Protein AF-A0A7S2AVW7-F1 (afdb_monomer_lite)

pLDDT: mean 76.74, std 19.68, range [27.56, 96.56]

Secondary structure (DSSP, 8-state):
-EEEEEES----------------------EEEEGGGSS---TT-TT--S------SHHHHHHHHHHHHHHHHHTTPPEEEE--SSSHHHHHHHHHHHHHHHHS-SSGGGS-EEEE-SSSSPHHHHHHHHHH-GGGS-HHHHHHHHHH---TT--TTEEEESSHHHHHHHH-SSS-EEEES-TT-SSHHHHHHHHHHHTSTT-EEEESSPPPTT-B-TTSSB-HHHHHHHHHHHHHHHHHHHHS--S---------EEEEEE--THHHHHHHHHHHHHHHHHHHHHHHHHHHHHHHHHHHH--

Sequence (303 aa):
YQKKDRHVDGCRLDDADAQRGSNIFGTAPAALLVTDALIPGPKDSPQDPLPRPQFSSRGERDNALHEQVLGCLRRDGTVLIPVDGGGGRILEVLLMLEELYVRMQGGLDRYPIALLSTVEPHPSTLLEVARSHLEYMAASLAQGFEASRDNPYTLRRLKCCTSKEELLRKCGPGPKIVLCSPKSCEAGIAKELLVEYASVPRNLILFMEKPEPSERGENGGPTVAARLFDAVERAKDEAFQQTRRRDFYGCTIKIGVTKRVPLLGSELRTHQINEQQKKRKRAAEEAEKEEAEKEAVTKKKHS

InterPro domains:
  IPR022712 Beta-Casp domain [PF10996] (91-218)
  IPR022712 Beta-Casp domain [SM01027] (90-228)
  IPR027075 Cleavage and polyadenylation specificity factor subunit 2 [PTHR45922] (54-298)
  IPR036866 Ribonuclease Z/Hydroxyacylglutathione hydrolase-like [SSF56281] (4-256)

Organism: NCBI:txid41880

Radius of gyration: 25.98 Å; chains: 1; bounding box: 54×68×86 Å

Foldseek 3Di:
DEDADEDADPPDDDPDDPDDPDPDPDDAWAFEDALPLADDDDPDDPPDPDDRPPPVDPVSSLVVVLCVLVQLQVLQAAEEEAAAAADCVVVVVLLSVLCSCVVVVDPCVVAAEEEEELDPPFPVVSLVCCQVPVVVPDPVQVVVCVVPVDHSSPSVRYHGDNDPVSVCVVGNPTYHYYYYDDLLLQDDDSVVCCVVRRVDRSYYYYYPDADDCPDAHPVRHGGPSNVVVVQVVVQQVVCCVPPVDRDGGDGDDDDHHYDYDYDDDPRVVVVVVVVVVVVVVVVVVVVVVVVVVVVVVVVVVVD

Structure (mmCIF, N/CA/C/O backbone):
data_AF-A0A7S2AVW7-F1
#
_entry.id   AF-A0A7S2AVW7-F1
#
loop_
_atom_site.group_PDB
_atom_site.id
_atom_site.type_symbol
_atom_site.label_atom_id
_atom_site.label_alt_id
_atom_site.label_comp_id
_atom_site.label_asym_id
_atom_site.label_entity_id
_atom_site.label_seq_id
_atom_site.pdbx_PDB_ins_code
_atom_site.Cartn_x
_atom_site.Cartn_y
_atom_site.Cartn_z
_atom_site.occupancy
_atom_site.B_iso_or_equiv
_atom_site.auth_seq_id
_atom_site.auth_comp_id
_atom_site.auth_asym_id
_atom_site.auth_atom_id
_atom_site.pdbx_PDB_model_num
ATOM 1 N N . TYR A 1 1 ? -14.416 -12.277 12.735 1.00 33.44 1 TYR A N 1
ATOM 2 C CA . TYR A 1 1 ? -15.140 -11.703 13.889 1.00 33.44 1 TYR A CA 1
ATOM 3 C C . TYR A 1 1 ? -15.031 -10.192 13.806 1.00 33.44 1 TYR A C 1
ATOM 5 O O . TYR A 1 1 ? -13.915 -9.695 13.720 1.00 33.44 1 TYR A O 1
ATOM 13 N N . GLN A 1 2 ? -16.159 -9.479 13.765 1.00 38.94 2 GLN A N 1
ATOM 14 C CA . GLN A 1 2 ? -16.171 -8.015 13.831 1.00 38.94 2 GLN A CA 1
ATOM 15 C C . GLN A 1 2 ? -16.316 -7.600 15.295 1.00 38.94 2 GLN A C 1
ATOM 17 O O . GLN A 1 2 ? -17.334 -7.903 15.918 1.00 38.94 2 GLN A O 1
ATOM 22 N N . LYS A 1 3 ? -15.299 -6.948 15.860 1.00 36.38 3 LYS A N 1
ATOM 23 C CA . LYS A 1 3 ? -15.350 -6.413 17.227 1.00 36.38 3 LYS A CA 1
ATOM 24 C C . LYS A 1 3 ? -15.643 -4.918 17.113 1.00 36.38 3 LYS A C 1
ATOM 26 O O . LYS A 1 3 ? -14.847 -4.179 16.553 1.00 36.38 3 LYS A O 1
ATOM 31 N N . LYS A 1 4 ? -16.823 -4.471 17.540 1.00 45.31 4 LYS A N 1
ATOM 32 C CA . LYS A 1 4 ? -17.194 -3.048 17.459 1.00 45.31 4 LYS A CA 1
ATOM 33 C C . LYS A 1 4 ? -16.486 -2.293 18.578 1.00 45.31 4 LYS A C 1
ATOM 35 O O . LYS A 1 4 ? -16.662 -2.659 19.736 1.00 45.31 4 LYS A O 1
ATOM 40 N N . ASP A 1 5 ? -15.726 -1.262 18.227 1.00 45.28 5 ASP A N 1
ATOM 41 C CA . ASP A 1 5 ? -15.028 -0.419 19.199 1.00 45.28 5 ASP A CA 1
ATOM 42 C C . ASP A 1 5 ? -15.783 0.902 19.334 1.00 45.28 5 ASP A C 1
ATOM 44 O O . ASP A 1 5 ? -15.844 1.706 18.403 1.00 45.28 5 ASP A O 1
ATOM 48 N N . ARG A 1 6 ? -16.475 1.101 20.453 1.00 54.03 6 ARG A N 1
ATOM 49 C CA . ARG A 1 6 ? -17.529 2.118 20.556 1.00 54.03 6 ARG A CA 1
ATOM 50 C C . ARG A 1 6 ? -16.978 3.415 21.130 1.00 54.03 6 ARG A C 1
ATOM 52 O O . ARG A 1 6 ? -16.374 3.404 22.195 1.00 54.03 6 ARG A O 1
ATOM 59 N N . HIS A 1 7 ? -17.194 4.515 20.417 1.00 49.75 7 HIS A N 1
ATOM 60 C CA . HIS A 1 7 ? -16.591 5.814 20.715 1.00 49.75 7 HIS A CA 1
ATOM 61 C C . HIS A 1 7 ? -17.645 6.930 20.680 1.00 49.75 7 HIS A C 1
ATOM 63 O O . HIS A 1 7 ? -18.731 6.765 20.122 1.00 49.75 7 HIS A O 1
ATOM 69 N N . VAL A 1 8 ? -17.319 8.054 21.321 1.00 45.53 8 VAL A N 1
ATOM 70 C CA . VAL A 1 8 ? -18.199 9.224 21.504 1.00 45.53 8 VAL A CA 1
ATOM 71 C C . VAL A 1 8 ? -18.141 10.166 20.302 1.00 45.53 8 VAL A C 1
ATOM 73 O O . VAL A 1 8 ? -19.087 10.913 20.061 1.00 45.53 8 VAL A O 1
ATOM 76 N N . ASP A 1 9 ? -17.044 10.113 19.544 1.00 41.00 9 ASP A N 1
ATOM 77 C CA . ASP A 1 9 ? -16.795 11.017 18.429 1.00 41.00 9 ASP A CA 1
ATOM 78 C C . ASP A 1 9 ? -17.798 10.743 17.308 1.00 41.00 9 ASP A C 1
ATOM 80 O O . ASP A 1 9 ? -17.775 9.702 16.644 1.00 41.00 9 ASP A O 1
ATOM 84 N N . GLY A 1 10 ? -18.716 11.692 17.133 1.00 43.34 10 GLY A N 1
ATOM 85 C CA . GLY A 1 10 ? -19.727 11.697 16.089 1.00 43.34 10 GLY A CA 1
ATOM 86 C C . GLY A 1 10 ? -19.115 11.922 14.711 1.00 43.34 10 GLY A C 1
ATOM 87 O O . GLY A 1 10 ? -19.338 12.963 14.103 1.00 43.34 10 GLY A O 1
ATOM 88 N N . CYS A 1 11 ? -18.380 10.944 14.186 1.00 33.66 11 CYS A N 1
ATOM 89 C CA . CYS A 1 11 ? -18.143 10.858 12.751 1.00 33.66 11 CYS A CA 1
ATOM 90 C C . CYS A 1 11 ? -19.402 10.284 12.101 1.00 33.66 11 CYS A C 1
ATOM 92 O O . CYS A 1 11 ? -19.640 9.077 12.087 1.00 33.66 11 CYS A O 1
ATOM 94 N N . ARG A 1 12 ? -20.236 11.196 11.604 1.00 36.69 12 ARG A N 1
ATOM 95 C CA . ARG A 1 12 ? -21.368 10.915 10.729 1.00 36.69 12 ARG A CA 1
ATOM 96 C C . ARG A 1 12 ? -20.813 10.371 9.405 1.00 36.69 12 ARG A C 1
ATOM 98 O O . ARG A 1 12 ? -20.131 11.097 8.692 1.00 36.69 12 ARG A O 1
ATOM 105 N N . LEU A 1 13 ? -21.074 9.099 9.119 1.00 33.16 13 LEU A N 1
ATOM 106 C CA . LEU A 1 13 ? -20.869 8.472 7.813 1.00 33.16 13 LEU A CA 1
ATOM 107 C C . LEU A 1 13 ? -22.138 7.696 7.473 1.00 33.16 13 LEU A C 1
ATOM 109 O O . LEU A 1 13 ? -22.743 7.081 8.349 1.00 33.16 13 LEU A O 1
ATOM 113 N N . ASP A 1 14 ? -22.532 7.826 6.215 1.00 30.42 14 ASP A N 1
ATOM 114 C CA . ASP A 1 14 ? -23.877 7.640 5.693 1.00 30.42 14 ASP A CA 1
ATOM 115 C C . ASP A 1 14 ? -24.535 6.294 6.020 1.00 30.42 14 ASP A C 1
ATOM 117 O O . ASP A 1 14 ? -23.923 5.223 5.965 1.00 30.42 14 ASP A O 1
ATOM 121 N N . ASP A 1 15 ? -25.832 6.376 6.317 1.00 28.64 15 ASP A N 1
ATOM 122 C CA . ASP A 1 15 ? -26.751 5.248 6.353 1.00 28.64 15 ASP A CA 1
ATOM 123 C C . ASP A 1 15 ? -26.939 4.703 4.929 1.00 28.64 15 ASP A C 1
ATOM 125 O O . ASP A 1 15 ? -27.806 5.148 4.181 1.00 28.64 15 ASP A O 1
ATOM 129 N N . ALA A 1 16 ? -26.129 3.716 4.552 1.00 32.81 16 ALA A N 1
ATOM 130 C CA . ALA A 1 16 ? -26.468 2.766 3.500 1.00 32.81 16 ALA A CA 1
ATOM 131 C C . ALA A 1 16 ? -25.800 1.409 3.775 1.00 32.81 16 ALA A C 1
ATOM 133 O O . ALA A 1 16 ? -24.598 1.315 4.019 1.00 32.81 16 ALA A O 1
ATOM 134 N N . ASP A 1 17 ? -26.616 0.357 3.727 1.00 28.84 17 ASP A N 1
ATOM 135 C CA . ASP A 1 17 ? -26.245 -1.063 3.707 1.00 28.84 17 ASP A CA 1
ATOM 136 C C . ASP A 1 17 ? -25.751 -1.709 5.010 1.00 28.84 17 ASP A C 1
ATOM 138 O O . ASP A 1 17 ? -24.692 -2.332 5.108 1.00 28.84 17 ASP A O 1
ATOM 142 N N . ALA A 1 18 ? -26.642 -1.716 6.001 1.00 28.72 18 ALA A N 1
ATOM 143 C CA . ALA A 1 18 ? -26.644 -2.700 7.078 1.00 28.72 18 ALA A CA 1
ATOM 144 C C . ALA A 1 18 ? -27.510 -3.923 6.719 1.00 28.72 18 ALA A C 1
ATOM 146 O O . ALA A 1 18 ? -28.494 -4.187 7.395 1.00 28.72 18 ALA A O 1
ATOM 147 N N . GLN A 1 19 ? -27.163 -4.679 5.672 1.00 31.25 19 GLN A N 1
ATOM 148 C CA . GLN A 1 19 ? -27.688 -6.037 5.451 1.00 31.25 19 GLN A CA 1
ATOM 149 C C . GLN A 1 19 ? -26.892 -6.763 4.356 1.00 31.25 19 GLN A C 1
ATOM 151 O O . GLN A 1 19 ? -27.253 -6.752 3.186 1.00 31.25 19 GLN A O 1
ATOM 156 N N . ARG A 1 20 ? -25.795 -7.426 4.738 1.00 28.89 20 ARG A N 1
ATOM 157 C CA . ARG A 1 20 ? -25.277 -8.618 4.040 1.00 28.89 20 ARG A CA 1
ATOM 158 C C . ARG A 1 20 ? -24.246 -9.317 4.919 1.00 28.89 20 ARG A C 1
ATOM 160 O O . ARG A 1 20 ? -23.039 -9.141 4.790 1.00 28.89 20 ARG A O 1
ATOM 167 N N . GLY A 1 21 ? -24.748 -10.142 5.836 1.00 30.38 21 GLY A N 1
ATOM 168 C CA . GLY A 1 21 ? -23.978 -11.298 6.272 1.00 30.38 21 GLY A CA 1
ATOM 169 C C . GLY A 1 21 ? -23.791 -12.180 5.045 1.00 30.38 21 GLY A C 1
ATOM 170 O O . GLY A 1 21 ? -24.770 -12.672 4.494 1.00 30.38 21 GLY A O 1
ATOM 171 N N . SER A 1 22 ? -22.561 -12.309 4.567 1.00 30.58 22 SER A N 1
ATOM 172 C CA . SER A 1 22 ? -22.264 -13.170 3.433 1.00 30.58 22 SER A CA 1
ATOM 173 C C . SER A 1 22 ? -21.288 -14.255 3.877 1.00 30.58 22 SER A C 1
ATOM 175 O O . SER A 1 22 ? -20.071 -14.115 3.855 1.00 30.58 22 SER A O 1
ATOM 177 N N . ASN A 1 23 ? -21.874 -15.361 4.337 1.00 32.84 23 ASN A N 1
ATOM 178 C CA . ASN A 1 23 ? -21.271 -16.668 4.136 1.00 32.84 23 ASN A CA 1
ATOM 179 C C . ASN A 1 23 ? -21.334 -16.922 2.628 1.00 32.84 23 ASN A C 1
ATOM 181 O O . ASN A 1 23 ? -22.424 -17.138 2.102 1.00 32.84 23 ASN A O 1
ATOM 185 N N . ILE A 1 24 ? -20.200 -16.864 1.932 1.00 28.72 24 ILE A N 1
ATOM 186 C CA . ILE A 1 24 ? -20.124 -17.294 0.533 1.00 28.72 24 ILE A CA 1
ATOM 187 C C . ILE A 1 24 ? -19.053 -18.374 0.446 1.00 28.72 24 ILE A C 1
ATOM 189 O O . ILE A 1 24 ? -17.856 -18.107 0.405 1.00 28.72 24 ILE A O 1
ATOM 193 N N . PHE A 1 25 ? -19.520 -19.619 0.480 1.00 27.56 25 PHE A N 1
ATOM 194 C CA . PHE A 1 25 ? -18.785 -20.760 -0.038 1.00 27.56 25 PHE A CA 1
ATOM 195 C C . PHE A 1 25 ? -18.611 -20.579 -1.556 1.00 27.56 25 PHE A C 1
ATOM 197 O O . PHE A 1 25 ? -19.588 -20.302 -2.249 1.00 27.56 25 PHE A O 1
ATOM 204 N N . GLY A 1 26 ? -17.398 -20.801 -2.072 1.00 29.36 26 GLY A N 1
ATOM 205 C CA . GLY A 1 26 ? -17.222 -21.259 -3.456 1.00 29.36 26 GLY A CA 1
ATOM 206 C C . GLY A 1 26 ? -16.645 -20.297 -4.497 1.00 29.36 26 GLY A C 1
ATOM 207 O O . GLY A 1 26 ? -16.888 -20.516 -5.679 1.00 29.36 26 GLY A O 1
ATOM 208 N N . THR A 1 27 ? -15.854 -19.285 -4.137 1.00 28.33 27 THR A N 1
ATOM 209 C CA . THR A 1 27 ? -15.066 -18.535 -5.136 1.00 28.33 27 THR A CA 1
ATOM 210 C C . THR A 1 27 ? -13.580 -18.691 -4.861 1.00 28.33 27 THR A C 1
ATOM 212 O O . THR A 1 27 ? -13.155 -18.534 -3.717 1.00 28.33 27 THR A O 1
ATOM 215 N N . ALA A 1 28 ? -12.808 -19.025 -5.902 1.00 34.53 28 ALA A N 1
ATOM 216 C CA . ALA A 1 28 ? -11.356 -19.159 -5.834 1.00 34.53 28 ALA A CA 1
ATOM 217 C C . ALA A 1 28 ? -10.748 -17.973 -5.058 1.00 34.53 28 ALA A C 1
ATOM 219 O O . ALA A 1 28 ? -11.165 -16.837 -5.283 1.00 34.53 28 ALA A O 1
ATOM 220 N N . PRO A 1 29 ? -9.826 -18.210 -4.117 1.00 38.88 29 PRO A N 1
ATOM 221 C CA . PRO A 1 29 ? -9.251 -17.132 -3.327 1.00 38.88 29 PRO A CA 1
ATOM 222 C C . PRO A 1 29 ? -8.505 -16.156 -4.236 1.00 38.88 29 PRO A C 1
ATOM 224 O O . PRO A 1 29 ? -7.923 -16.565 -5.244 1.00 38.88 29 PRO A O 1
ATOM 227 N N . ALA A 1 30 ? -8.541 -14.866 -3.881 1.00 40.56 30 ALA A N 1
ATOM 228 C CA . ALA A 1 30 ? -7.729 -13.848 -4.536 1.00 40.56 30 ALA A CA 1
ATOM 229 C C . ALA A 1 30 ? -6.290 -14.358 -4.650 1.00 40.56 30 ALA A C 1
ATOM 231 O O . ALA A 1 30 ? -5.730 -14.864 -3.674 1.00 40.56 30 ALA A O 1
ATOM 232 N N . ALA A 1 31 ? -5.733 -14.284 -5.860 1.00 38.66 31 ALA A N 1
ATOM 233 C CA . ALA A 1 31 ? -4.392 -14.764 -6.144 1.00 38.66 31 ALA A CA 1
ATOM 234 C C . ALA A 1 31 ? -3.405 -13.933 -5.323 1.00 38.66 31 ALA A C 1
ATOM 236 O O . ALA A 1 31 ? -3.049 -12.812 -5.677 1.00 38.66 31 ALA A O 1
ATOM 237 N N . LEU A 1 32 ? -3.018 -14.473 -4.176 1.00 44.22 32 LEU A N 1
ATOM 238 C CA . LEU A 1 32 ? -2.042 -13.866 -3.305 1.00 44.22 32 LEU A CA 1
ATOM 239 C C . LEU A 1 32 ? -0.669 -14.284 -3.802 1.00 44.22 32 LEU A C 1
ATOM 241 O O . LEU A 1 32 ? -0.215 -15.407 -3.574 1.00 44.22 32 LEU A O 1
ATOM 245 N N . LEU A 1 33 ? -0.022 -13.373 -4.515 1.00 42.25 33 LEU A N 1
ATOM 246 C CA . LEU A 1 33 ? 1.333 -13.589 -4.966 1.00 42.25 33 LEU A CA 1
ATOM 247 C C . LEU A 1 33 ? 2.282 -12.883 -4.002 1.00 42.25 33 LEU A C 1
ATOM 249 O O . LEU A 1 33 ? 2.512 -11.679 -4.058 1.00 42.25 33 LEU A O 1
ATOM 253 N N . VAL A 1 34 ? 2.820 -13.674 -3.082 1.00 46.84 34 VAL A N 1
ATOM 254 C CA . VAL A 1 34 ? 3.950 -13.283 -2.246 1.00 46.84 34 VAL A CA 1
ATOM 255 C C . VAL A 1 34 ? 5.177 -13.174 -3.154 1.00 46.84 34 VAL A C 1
ATOM 257 O O . VAL A 1 34 ? 5.717 -14.186 -3.603 1.00 46.84 34 VAL A O 1
ATOM 260 N N . THR A 1 35 ? 5.595 -11.944 -3.448 1.00 45.84 35 THR A N 1
ATOM 261 C CA . THR A 1 35 ? 6.689 -11.586 -4.372 1.00 45.84 35 THR A CA 1
ATOM 262 C C . THR A 1 35 ? 8.093 -11.945 -3.881 1.00 45.84 35 THR A C 1
ATOM 264 O O . THR A 1 35 ? 9.074 -11.636 -4.549 1.00 45.84 35 THR A O 1
ATOM 267 N N . ASP A 1 36 ? 8.221 -12.676 -2.772 1.00 41.00 36 ASP A N 1
ATOM 268 C CA . ASP A 1 36 ? 9.511 -13.145 -2.238 1.00 41.00 36 ASP A CA 1
ATOM 269 C C . ASP A 1 36 ? 10.164 -14.257 -3.093 1.00 41.00 36 ASP A C 1
ATOM 271 O O . ASP A 1 36 ? 11.225 -14.793 -2.785 1.00 41.00 36 ASP A O 1
ATOM 275 N N . ALA A 1 37 ? 9.559 -14.576 -4.241 1.00 39.78 37 ALA A N 1
ATOM 276 C CA . ALA A 1 37 ? 10.204 -15.310 -5.324 1.00 39.78 37 ALA A CA 1
ATOM 277 C C . ALA A 1 37 ? 11.274 -14.478 -6.075 1.00 39.78 37 ALA A C 1
ATOM 279 O O . ALA A 1 37 ? 11.914 -15.004 -6.981 1.00 39.78 37 ALA A O 1
ATOM 280 N N . LEU A 1 38 ? 11.453 -13.191 -5.739 1.00 40.00 38 LEU A N 1
ATOM 281 C CA . LEU A 1 38 ? 12.270 -12.235 -6.500 1.00 40.00 38 LEU A CA 1
ATOM 282 C C . LEU A 1 38 ? 13.589 -11.812 -5.831 1.00 40.00 38 LEU A C 1
ATOM 284 O O . LEU A 1 38 ? 14.403 -11.163 -6.492 1.00 40.00 38 LEU A O 1
ATOM 288 N N . ILE A 1 39 ? 13.841 -12.173 -4.570 1.00 37.25 39 ILE A N 1
ATOM 289 C CA . ILE A 1 39 ? 15.124 -11.894 -3.908 1.00 37.25 39 ILE A CA 1
ATOM 290 C C . ILE A 1 39 ? 16.002 -13.149 -4.024 1.00 37.25 39 ILE A C 1
ATOM 292 O O . ILE A 1 39 ? 15.640 -14.186 -3.463 1.00 37.25 39 ILE A O 1
ATOM 296 N N . PRO A 1 40 ? 17.141 -13.117 -4.746 1.00 37.16 40 PRO A N 1
ATOM 297 C CA . PRO A 1 40 ? 18.091 -14.218 -4.686 1.00 37.16 40 PRO A CA 1
ATOM 298 C C . PRO A 1 40 ? 18.608 -14.322 -3.248 1.00 37.16 40 PRO A C 1
ATOM 300 O O . PRO A 1 40 ? 19.292 -13.424 -2.757 1.00 37.16 40 PRO A O 1
ATOM 303 N N . GLY A 1 41 ? 18.242 -15.404 -2.560 1.00 40.19 41 GLY A N 1
ATOM 304 C CA . GLY A 1 41 ? 18.840 -15.755 -1.277 1.00 40.19 41 GLY A CA 1
ATOM 305 C C . GLY A 1 41 ? 20.349 -16.014 -1.420 1.00 40.19 41 GLY A C 1
ATOM 306 O O . GLY A 1 41 ? 20.849 -16.161 -2.542 1.00 40.19 41 GLY A O 1
ATOM 307 N N . PRO A 1 42 ? 21.092 -16.077 -0.300 1.00 39.09 42 PRO A N 1
ATOM 308 C CA . PRO A 1 42 ? 22.490 -16.500 -0.301 1.00 39.09 42 PRO A CA 1
ATOM 309 C C . PRO A 1 42 ? 22.627 -17.818 -1.067 1.00 39.09 42 PRO A C 1
ATOM 311 O O . PRO A 1 42 ? 21.817 -18.722 -0.871 1.00 39.09 42 PRO A O 1
ATOM 314 N N . LYS A 1 43 ? 23.623 -17.920 -1.954 1.00 43.69 43 LYS A N 1
ATOM 315 C CA . LYS A 1 43 ? 23.719 -19.009 -2.939 1.00 43.69 43 LYS A CA 1
ATOM 316 C C . LYS A 1 43 ? 23.797 -20.423 -2.343 1.00 43.69 43 LYS A C 1
ATOM 318 O O . LYS A 1 43 ? 23.536 -21.360 -3.081 1.00 43.69 43 LYS A O 1
ATOM 323 N N . ASP A 1 44 ? 24.060 -20.588 -1.046 1.00 43.38 44 ASP A N 1
ATOM 324 C CA . ASP A 1 44 ? 24.367 -21.894 -0.455 1.00 43.38 44 ASP A CA 1
ATOM 325 C C . ASP A 1 44 ? 23.895 -22.018 1.012 1.00 43.38 44 ASP A C 1
ATOM 327 O O . ASP A 1 44 ? 24.707 -22.088 1.934 1.00 43.38 44 ASP A O 1
ATOM 331 N N . SER A 1 45 ? 22.581 -22.053 1.275 1.00 40.81 45 SER A N 1
ATOM 332 C CA . SER A 1 45 ? 22.068 -22.575 2.557 1.00 40.81 45 SER A CA 1
ATOM 333 C C . SER A 1 45 ? 21.774 -24.082 2.432 1.00 40.81 45 SER A C 1
ATOM 335 O O . SER A 1 45 ? 20.876 -24.441 1.669 1.00 40.81 45 SER A O 1
ATOM 337 N N . PRO A 1 46 ? 22.448 -24.976 3.190 1.00 48.91 46 PRO A N 1
ATOM 338 C CA . PRO A 1 46 ? 22.342 -26.440 3.047 1.00 48.91 46 PRO A CA 1
ATOM 339 C C . PRO A 1 46 ? 20.978 -27.077 3.387 1.00 48.91 46 PRO A C 1
ATOM 341 O O . PRO A 1 46 ? 20.896 -28.296 3.511 1.00 48.91 46 PRO A O 1
ATOM 344 N N . GLN A 1 47 ? 19.919 -26.288 3.592 1.00 45.25 47 GLN A N 1
ATOM 345 C CA . GLN A 1 47 ? 18.604 -26.755 4.054 1.00 45.25 47 GLN A CA 1
ATOM 346 C C . GLN A 1 47 ? 17.420 -26.347 3.160 1.00 45.25 47 GLN A C 1
ATOM 348 O O . GLN A 1 47 ? 16.289 -26.643 3.526 1.00 45.25 47 GLN A O 1
ATOM 353 N N . ASP A 1 48 ? 17.640 -25.742 1.986 1.00 44.88 48 ASP A N 1
ATOM 354 C CA . ASP A 1 48 ? 16.555 -25.493 1.020 1.00 44.88 48 ASP A CA 1
ATOM 355 C C . ASP A 1 48 ? 16.507 -26.628 -0.028 1.00 44.88 48 ASP A C 1
ATOM 357 O O . ASP A 1 48 ? 17.374 -26.690 -0.902 1.00 44.88 48 ASP A O 1
ATOM 361 N N . PRO A 1 49 ? 15.516 -27.543 0.004 1.00 44.62 49 PRO A N 1
ATOM 362 C CA . PRO A 1 49 ? 15.468 -28.687 -0.908 1.00 44.62 49 PRO A CA 1
ATOM 363 C C . PRO A 1 49 ? 14.986 -28.357 -2.335 1.00 44.62 49 PRO A C 1
ATOM 365 O O . PRO A 1 49 ? 14.848 -29.282 -3.136 1.00 44.62 49 PRO A O 1
ATOM 368 N N . LEU A 1 50 ? 14.691 -27.094 -2.692 1.00 46.75 50 LEU A N 1
ATOM 369 C CA . LEU A 1 50 ? 14.097 -26.756 -3.998 1.00 46.75 50 LEU A CA 1
ATOM 370 C C . LEU A 1 50 ? 14.615 -25.439 -4.612 1.00 46.75 50 LEU A C 1
ATOM 372 O O . LEU A 1 50 ? 14.693 -24.423 -3.921 1.00 46.75 50 LEU A O 1
ATOM 376 N N . PRO A 1 51 ? 14.859 -25.393 -5.940 1.00 41.72 51 PRO A N 1
ATOM 377 C CA . PRO A 1 51 ? 15.195 -24.155 -6.633 1.00 41.72 51 PRO A CA 1
ATOM 378 C C . PRO A 1 51 ? 13.965 -23.230 -6.718 1.00 41.72 51 PRO A C 1
ATOM 380 O O . PRO A 1 51 ? 12.931 -23.555 -7.324 1.00 41.72 51 PRO A O 1
ATOM 383 N N . ARG A 1 52 ? 14.083 -22.052 -6.093 1.00 49.59 52 ARG A N 1
ATOM 384 C CA . ARG A 1 52 ? 13.212 -20.880 -6.313 1.00 49.59 52 ARG A CA 1
ATOM 385 C C . ARG A 1 52 ? 13.334 -20.452 -7.790 1.00 49.59 52 ARG A C 1
ATOM 387 O O . ARG A 1 52 ? 14.379 -20.727 -8.377 1.00 49.59 52 ARG A O 1
ATOM 394 N N . PRO A 1 53 ? 12.330 -19.819 -8.430 1.00 45.84 53 PRO A N 1
ATOM 395 C CA . PRO A 1 53 ? 12.543 -19.203 -9.741 1.00 45.84 53 PRO A CA 1
ATOM 396 C C . PRO A 1 53 ? 13.672 -18.171 -9.615 1.00 45.84 53 PRO A C 1
ATOM 398 O O . PRO A 1 53 ? 13.501 -17.096 -9.049 1.00 45.84 53 PRO A O 1
ATOM 401 N N . GLN A 1 54 ? 14.867 -18.547 -10.066 1.00 46.97 54 GLN A N 1
ATOM 402 C CA . GLN A 1 54 ? 16.040 -17.691 -10.031 1.00 46.97 54 GLN A CA 1
ATOM 403 C C . GLN A 1 54 ? 15.932 -16.753 -11.224 1.00 46.97 54 GLN A C 1
ATOM 405 O O . GLN A 1 54 ? 16.341 -17.095 -12.330 1.00 46.97 54 GLN A O 1
ATOM 410 N N . PHE A 1 55 ? 15.334 -15.583 -11.021 1.00 52.25 55 PHE A N 1
ATOM 411 C CA . PHE A 1 55 ? 15.411 -14.536 -12.029 1.00 52.25 55 PHE A CA 1
ATOM 412 C C . PHE A 1 55 ? 16.870 -14.121 -12.163 1.00 52.25 55 PHE A C 1
ATOM 414 O O . PHE A 1 55 ? 17.481 -13.641 -11.202 1.00 52.25 55 PHE A O 1
ATOM 421 N N . SER A 1 56 ? 17.429 -14.339 -13.347 1.00 55.38 56 SER A N 1
ATOM 422 C CA . SER A 1 56 ? 18.852 -14.160 -13.609 1.00 55.38 56 SER A CA 1
ATOM 423 C C . SER A 1 56 ? 19.233 -12.677 -13.642 1.00 55.38 56 SER A C 1
ATOM 425 O O . SER A 1 56 ? 20.362 -12.317 -13.310 1.00 55.38 56 SER A O 1
ATOM 427 N N . SER A 1 57 ? 18.270 -11.797 -13.959 1.00 74.25 57 SER A N 1
ATOM 428 C CA . SER A 1 57 ? 18.473 -10.349 -14.053 1.00 74.25 57 SER A CA 1
ATOM 429 C C . SER A 1 57 ? 17.349 -9.522 -13.413 1.00 74.25 57 SER A C 1
ATOM 431 O O . SER A 1 57 ? 16.218 -9.980 -13.243 1.00 74.25 57 SER A O 1
ATOM 433 N N . ARG A 1 58 ? 17.652 -8.257 -13.074 1.00 72.56 58 ARG A N 1
ATOM 434 C CA . ARG A 1 58 ? 16.648 -7.268 -12.625 1.00 72.56 58 ARG A CA 1
ATOM 435 C C . ARG A 1 58 ? 15.551 -7.066 -13.674 1.00 72.56 58 ARG A C 1
ATOM 437 O O . ARG A 1 58 ? 14.385 -7.008 -13.313 1.00 72.56 58 ARG A O 1
ATOM 444 N N . GLY A 1 59 ? 15.917 -7.033 -14.956 1.00 77.00 59 GLY A N 1
ATOM 445 C CA . GLY A 1 59 ? 14.962 -6.849 -16.049 1.00 77.00 59 GLY A CA 1
ATOM 446 C C . GLY A 1 59 ? 13.919 -7.965 -16.128 1.00 77.00 59 GLY A C 1
ATOM 447 O O . GLY A 1 59 ? 12.739 -7.683 -16.298 1.00 77.00 59 GLY A O 1
ATOM 448 N N . GLU A 1 60 ? 14.317 -9.223 -15.928 1.00 78.31 60 GLU A N 1
ATOM 449 C CA . GLU A 1 60 ? 13.372 -10.350 -15.912 1.00 78.31 60 GLU A CA 1
ATOM 450 C C . GLU A 1 60 ? 12.376 -10.261 -14.749 1.00 78.31 60 GLU A C 1
ATOM 452 O O . GLU A 1 60 ? 11.194 -10.555 -14.929 1.00 78.31 60 GLU A O 1
ATOM 457 N N . ARG A 1 61 ? 12.832 -9.811 -13.571 1.00 77.88 61 ARG A N 1
ATOM 458 C CA . ARG A 1 61 ? 11.961 -9.596 -12.402 1.00 77.88 61 ARG A CA 1
ATOM 459 C C . ARG A 1 61 ? 10.937 -8.504 -12.661 1.00 77.88 61 ARG A C 1
ATOM 461 O O . ARG A 1 61 ? 9.750 -8.704 -12.416 1.00 77.88 61 ARG A O 1
ATOM 468 N N . ASP A 1 62 ? 11.402 -7.375 -13.183 1.00 81.50 62 ASP A N 1
ATOM 469 C CA . ASP A 1 62 ? 10.558 -6.234 -13.518 1.00 81.50 62 ASP A CA 1
ATOM 470 C C . ASP A 1 62 ? 9.512 -6.612 -14.583 1.00 81.50 62 ASP A C 1
ATOM 472 O O . ASP A 1 62 ? 8.350 -6.220 -14.481 1.00 81.50 62 ASP A O 1
ATOM 476 N N . ASN A 1 63 ? 9.899 -7.418 -15.578 1.00 83.44 63 ASN A N 1
ATOM 477 C CA . ASN A 1 63 ? 8.994 -7.903 -16.620 1.00 83.44 63 ASN A CA 1
ATOM 478 C C . ASN A 1 63 ? 7.923 -8.842 -16.054 1.00 83.44 63 ASN A C 1
ATOM 480 O O . ASN A 1 63 ? 6.743 -8.666 -16.353 1.00 83.44 63 ASN A O 1
ATOM 484 N N . ALA A 1 64 ? 8.308 -9.793 -15.199 1.00 83.44 64 ALA A N 1
ATOM 485 C CA . ALA A 1 64 ? 7.360 -10.693 -14.545 1.00 83.44 64 ALA A CA 1
ATOM 486 C C . ALA A 1 64 ? 6.370 -9.926 -13.652 1.00 83.44 64 ALA A C 1
ATOM 488 O O . ALA A 1 64 ? 5.166 -10.186 -13.685 1.00 83.44 64 ALA A O 1
ATOM 489 N N . LEU A 1 65 ? 6.862 -8.935 -12.901 1.00 85.25 65 LEU A N 1
ATOM 490 C CA . LEU A 1 65 ? 6.026 -8.042 -12.101 1.00 85.25 65 LEU A CA 1
ATOM 491 C C . LEU A 1 65 ? 5.039 -7.263 -12.984 1.00 85.25 65 LEU A C 1
ATOM 493 O O . LEU A 1 65 ? 3.839 -7.232 -12.702 1.00 85.25 65 LEU A O 1
ATOM 497 N N . HIS A 1 66 ? 5.526 -6.671 -14.076 1.00 87.31 66 HIS A N 1
ATOM 498 C CA . HIS A 1 66 ? 4.706 -5.944 -15.040 1.00 87.31 66 HIS A CA 1
ATOM 499 C C . HIS A 1 66 ? 3.589 -6.820 -15.626 1.00 87.31 66 HIS A C 1
ATOM 501 O O . HIS A 1 66 ? 2.431 -6.403 -15.643 1.00 87.31 66 HIS A O 1
ATOM 507 N N . GLU A 1 67 ? 3.898 -8.046 -16.059 1.00 86.69 67 GLU A N 1
ATOM 508 C CA . GLU A 1 67 ? 2.907 -8.972 -16.618 1.00 86.69 67 GLU A CA 1
ATOM 509 C C . GLU A 1 67 ? 1.814 -9.348 -15.612 1.00 86.69 67 GLU A C 1
ATOM 511 O O . GLU A 1 67 ? 0.632 -9.387 -15.965 1.00 86.69 67 GLU A O 1
ATOM 516 N N . GLN A 1 68 ? 2.179 -9.579 -14.350 1.00 87.00 68 GLN A N 1
ATOM 517 C CA . GLN A 1 68 ? 1.222 -9.918 -13.297 1.00 87.00 68 GLN A CA 1
ATOM 518 C C . GLN A 1 68 ? 0.298 -8.749 -12.954 1.00 87.00 68 GLN A C 1
ATOM 520 O O . GLN A 1 68 ? -0.925 -8.921 -12.897 1.00 87.00 68 GLN A O 1
ATOM 525 N N . VAL A 1 69 ? 0.872 -7.557 -12.773 1.00 90.38 69 VAL A N 1
ATOM 526 C CA . VAL A 1 69 ? 0.124 -6.323 -12.501 1.00 90.38 69 VAL A CA 1
ATOM 527 C C . VAL A 1 69 ? -0.822 -6.020 -13.661 1.00 90.38 69 VAL A C 1
ATOM 529 O O . VAL A 1 69 ? -2.025 -5.859 -13.457 1.00 90.38 69 VAL A O 1
ATOM 532 N N . LEU A 1 70 ? -0.319 -6.028 -14.895 1.00 90.81 70 LEU A N 1
ATOM 533 C CA . LEU A 1 70 ? -1.122 -5.768 -16.086 1.00 90.81 70 LEU A CA 1
ATOM 534 C C . LEU A 1 70 ? -2.204 -6.828 -16.303 1.00 90.81 70 LEU A C 1
ATOM 536 O O . LEU A 1 70 ? -3.332 -6.497 -16.669 1.00 90.81 70 LEU A O 1
ATOM 540 N N . GLY A 1 71 ? -1.884 -8.100 -16.062 1.00 90.00 71 GLY A N 1
ATOM 541 C CA . GLY A 1 71 ? -2.838 -9.201 -16.134 1.00 90.00 71 GLY A CA 1
ATOM 542 C C . GLY A 1 71 ? -3.995 -9.030 -15.149 1.00 90.00 71 GLY A C 1
ATOM 543 O O . GLY A 1 71 ? -5.144 -9.265 -15.518 1.00 90.00 71 GLY A O 1
ATOM 544 N N . CYS A 1 72 ? -3.715 -8.579 -13.922 1.00 90.44 72 CYS A N 1
ATOM 545 C CA . CYS A 1 72 ? -4.740 -8.230 -12.936 1.00 90.44 72 CYS A CA 1
ATOM 546 C C . CYS A 1 72 ? -5.617 -7.066 -13.417 1.00 90.44 72 CYS A C 1
ATOM 548 O O . CYS A 1 72 ? -6.842 -7.186 -13.453 1.00 90.44 72 CYS A O 1
ATOM 550 N N . LEU A 1 73 ? -4.996 -5.964 -13.841 1.00 92.38 73 LEU A N 1
ATOM 551 C CA . LEU A 1 73 ? -5.703 -4.750 -14.260 1.00 92.38 73 LEU A CA 1
ATOM 552 C C . LEU A 1 73 ? -6.598 -4.989 -15.487 1.00 92.38 73 LEU A C 1
ATOM 554 O O . LEU A 1 73 ? -7.734 -4.523 -15.524 1.00 92.38 73 LEU A O 1
ATOM 558 N N . ARG A 1 74 ? -6.141 -5.790 -16.461 1.00 92.19 74 ARG A N 1
ATOM 559 C CA . ARG A 1 74 ? -6.929 -6.172 -17.651 1.00 92.19 74 ARG A CA 1
ATOM 560 C C . ARG A 1 74 ? -8.166 -7.010 -17.328 1.00 92.19 74 ARG A C 1
ATOM 562 O O . ARG A 1 74 ? -9.105 -7.016 -18.116 1.00 92.19 74 ARG A O 1
ATOM 569 N N . ARG A 1 75 ? -8.179 -7.711 -16.190 1.00 91.62 75 ARG A N 1
ATOM 570 C CA . ARG A 1 75 ? -9.345 -8.459 -15.686 1.00 91.62 75 ARG A CA 1
ATOM 571 C C . ARG A 1 75 ? -10.264 -7.600 -14.816 1.00 91.62 75 ARG A C 1
ATOM 573 O O . ARG A 1 75 ? -11.046 -8.151 -14.045 1.00 91.62 75 ARG A O 1
ATOM 580 N N . ASP A 1 76 ? -10.144 -6.276 -14.908 1.00 93.12 76 ASP A N 1
ATOM 581 C CA . ASP A 1 76 ? -10.889 -5.316 -14.088 1.00 93.12 76 ASP A CA 1
ATOM 582 C C . ASP A 1 76 ? -10.621 -5.487 -12.575 1.00 93.12 76 ASP A C 1
ATOM 584 O O . ASP A 1 76 ? -11.475 -5.259 -11.712 1.00 93.12 76 ASP A O 1
ATOM 588 N N . GLY A 1 77 ? -9.417 -5.970 -12.247 1.00 92.25 77 GLY A N 1
ATOM 589 C CA . GLY A 1 77 ? -8.930 -6.157 -10.886 1.00 92.25 77 GLY A CA 1
ATOM 590 C C . GLY A 1 77 ? -8.138 -4.955 -10.383 1.00 92.25 77 GLY A C 1
ATOM 591 O O . GLY A 1 77 ? -7.534 -4.211 -11.151 1.00 92.25 77 GLY A O 1
ATOM 592 N N . THR A 1 78 ? -8.117 -4.775 -9.067 1.00 94.75 78 THR A N 1
ATOM 593 C CA . THR A 1 78 ? -7.274 -3.792 -8.375 1.00 94.75 78 THR A CA 1
ATOM 594 C C . THR A 1 78 ? -6.046 -4.478 -7.787 1.00 94.75 78 THR A C 1
ATOM 596 O O . THR A 1 78 ? -6.145 -5.587 -7.258 1.00 94.75 78 THR A O 1
ATOM 599 N N . VAL A 1 79 ? -4.895 -3.811 -7.870 1.00 95.19 79 VAL A N 1
ATOM 600 C CA . VAL A 1 79 ? -3.646 -4.269 -7.254 1.00 95.19 79 VAL A CA 1
ATOM 601 C C . VAL A 1 79 ? -3.425 -3.509 -5.949 1.00 95.19 79 VAL A C 1
ATOM 603 O O . VAL A 1 79 ? -3.387 -2.280 -5.958 1.00 95.19 79 VAL A O 1
ATOM 606 N N . LEU A 1 80 ? -3.272 -4.230 -4.841 1.00 95.44 80 LEU A N 1
ATOM 607 C CA . LEU A 1 80 ? -2.916 -3.691 -3.529 1.00 95.44 80 LEU A CA 1
ATOM 608 C C . LEU A 1 80 ? -1.452 -3.989 -3.228 1.00 95.44 80 LEU A C 1
ATOM 610 O O . LEU A 1 80 ? -1.057 -5.153 -3.248 1.00 95.44 80 LEU A O 1
ATOM 614 N N . ILE A 1 81 ? -0.679 -2.959 -2.899 1.00 94.75 81 ILE A N 1
ATOM 615 C CA . ILE A 1 81 ? 0.729 -3.085 -2.521 1.00 94.75 81 ILE A CA 1
ATOM 616 C C . ILE A 1 81 ? 0.915 -2.496 -1.119 1.00 94.75 81 ILE A C 1
ATOM 618 O O . ILE A 1 81 ?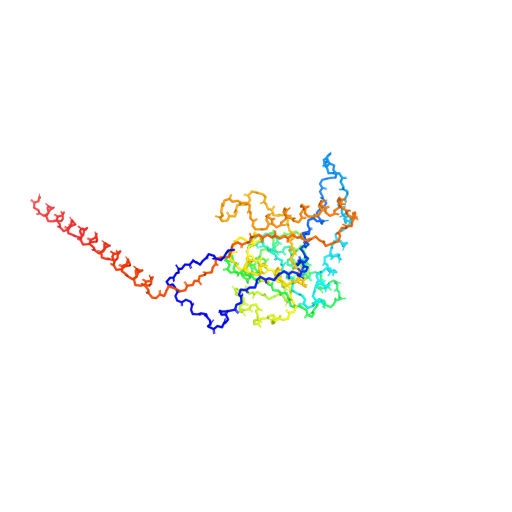 1.025 -1.275 -0.979 1.00 94.75 81 ILE A O 1
ATOM 622 N N . PRO A 1 82 ? 0.923 -3.327 -0.064 1.00 92.88 82 PRO A N 1
ATOM 623 C CA . PRO A 1 82 ? 1.251 -2.862 1.275 1.00 92.88 82 PRO A CA 1
ATOM 624 C C . PRO A 1 82 ? 2.710 -2.395 1.337 1.00 92.88 82 PRO A C 1
ATOM 626 O O . PRO A 1 82 ? 3.622 -3.141 0.980 1.00 92.88 82 PRO A O 1
ATOM 629 N N . VAL A 1 83 ? 2.924 -1.163 1.790 1.00 91.50 83 VAL A N 1
ATOM 630 C CA . VAL A 1 83 ? 4.233 -0.506 1.903 1.00 91.50 83 VAL A CA 1
ATOM 631 C C . VAL A 1 83 ? 4.422 0.112 3.283 1.00 91.50 83 VAL A C 1
ATOM 633 O O . VAL A 1 83 ? 3.476 0.292 4.052 1.00 91.50 83 VAL A O 1
ATOM 636 N N . ASP A 1 84 ? 5.667 0.404 3.631 1.00 88.00 84 ASP A N 1
ATOM 637 C CA . ASP A 1 84 ? 5.998 1.133 4.846 1.00 88.00 84 ASP A CA 1
ATOM 638 C C . ASP A 1 84 ? 5.560 2.607 4.755 1.00 88.00 84 ASP A C 1
ATOM 640 O O . ASP A 1 84 ? 5.506 3.209 3.686 1.00 88.00 84 ASP A O 1
ATOM 644 N N . GLY A 1 85 ? 5.191 3.194 5.897 1.00 73.69 85 GLY A N 1
ATOM 645 C CA . GLY A 1 85 ? 4.629 4.550 5.949 1.00 73.69 85 GLY A CA 1
ATOM 646 C C . GLY A 1 85 ? 5.652 5.684 5.883 1.00 73.69 85 GLY A C 1
ATOM 647 O O . GLY A 1 85 ? 5.260 6.829 5.694 1.00 73.69 85 GLY A O 1
ATOM 648 N N . GLY A 1 86 ? 6.945 5.394 6.043 1.00 70.38 86 GLY A N 1
ATOM 649 C CA . GLY A 1 86 ? 7.973 6.435 6.143 1.00 70.38 86 GLY A CA 1
ATOM 650 C C . GLY A 1 86 ? 9.414 5.948 6.013 1.00 70.38 86 GLY A C 1
ATOM 651 O O . GLY A 1 86 ? 10.312 6.621 6.508 1.00 70.38 86 GLY A O 1
ATOM 652 N N . GLY A 1 87 ? 9.648 4.778 5.411 1.00 72.69 87 GLY A N 1
ATOM 653 C CA . GLY A 1 87 ? 11.000 4.272 5.163 1.00 72.69 87 GLY A CA 1
ATOM 654 C C . GLY A 1 87 ? 11.456 4.469 3.716 1.00 72.69 87 GLY A C 1
ATOM 655 O O . GLY A 1 87 ? 10.793 5.114 2.906 1.00 72.69 87 GLY A O 1
ATOM 656 N N . GLY A 1 88 ? 12.628 3.928 3.380 1.00 78.12 88 GLY A N 1
ATOM 657 C CA . GLY A 1 88 ? 13.180 4.010 2.024 1.00 78.12 88 GLY A CA 1
ATOM 658 C C . GLY A 1 88 ? 12.485 3.084 1.022 1.00 78.12 88 GLY A C 1
ATOM 659 O O . GLY A 1 88 ? 12.558 3.323 -0.185 1.00 78.12 88 GLY A O 1
ATOM 660 N N . ARG A 1 89 ? 11.782 2.044 1.494 1.00 85.44 89 ARG A N 1
ATOM 661 C CA . ARG A 1 89 ? 11.226 1.020 0.605 1.00 85.44 89 ARG A CA 1
ATOM 662 C C . ARG A 1 89 ? 10.100 1.566 -0.255 1.00 85.44 89 ARG A C 1
ATOM 664 O O . ARG A 1 89 ? 10.097 1.337 -1.462 1.00 85.44 89 ARG A O 1
ATOM 671 N N . ILE A 1 90 ? 9.169 2.308 0.337 1.00 91.12 90 ILE A N 1
ATOM 672 C CA . ILE A 1 90 ? 8.112 3.004 -0.396 1.00 91.12 90 ILE A CA 1
ATOM 673 C C . ILE A 1 90 ? 8.680 3.858 -1.536 1.00 91.12 90 ILE A C 1
ATOM 675 O O . ILE A 1 90 ? 8.163 3.793 -2.648 1.00 91.12 90 ILE A O 1
ATOM 679 N N . LEU A 1 91 ? 9.774 4.592 -1.312 1.00 90.62 91 LEU A N 1
ATOM 680 C CA . LEU A 1 91 ? 10.401 5.428 -2.340 1.00 90.62 91 LEU A CA 1
ATOM 681 C C . LEU A 1 91 ? 10.978 4.593 -3.490 1.00 90.62 91 LEU A C 1
ATOM 683 O O . LEU A 1 91 ? 10.767 4.924 -4.656 1.00 90.62 91 LEU A O 1
ATOM 687 N N . GLU A 1 92 ? 11.640 3.479 -3.178 1.00 88.31 92 GLU A N 1
ATOM 688 C CA . GLU A 1 92 ? 12.158 2.556 -4.190 1.00 88.31 92 GLU A CA 1
ATOM 689 C C . GLU A 1 92 ? 11.028 1.935 -5.021 1.00 88.31 92 GLU A C 1
ATOM 691 O O . GLU A 1 92 ? 11.103 1.907 -6.249 1.00 88.31 92 GLU A O 1
ATOM 696 N N . VAL A 1 93 ? 9.956 1.472 -4.368 1.00 90.31 93 VAL A N 1
ATOM 697 C CA . VAL A 1 93 ? 8.790 0.887 -5.047 1.00 90.31 93 VAL A CA 1
ATOM 698 C C . VAL A 1 93 ? 8.116 1.923 -5.947 1.00 90.31 93 VAL A C 1
ATOM 700 O O . VAL A 1 93 ? 7.727 1.597 -7.066 1.00 90.31 93 VAL A O 1
ATOM 703 N N . LEU A 1 94 ? 8.012 3.178 -5.506 1.00 92.06 94 LEU A N 1
ATOM 704 C CA . LEU A 1 94 ? 7.457 4.261 -6.317 1.00 92.06 94 LEU A CA 1
ATOM 705 C C . LEU A 1 94 ? 8.293 4.542 -7.571 1.00 92.06 94 LEU A C 1
ATOM 707 O O . LEU A 1 94 ? 7.725 4.633 -8.660 1.00 92.06 94 LEU A O 1
ATOM 711 N N . LEU A 1 95 ? 9.619 4.643 -7.439 1.00 89.75 95 LEU A N 1
ATOM 712 C CA . LEU A 1 95 ? 10.514 4.838 -8.585 1.00 89.75 95 LEU A CA 1
ATOM 713 C C . LEU A 1 95 ? 10.479 3.641 -9.538 1.00 89.75 95 LEU A C 1
ATOM 715 O O . LEU A 1 95 ? 10.422 3.824 -10.750 1.00 89.75 95 LEU A O 1
ATOM 719 N N . MET A 1 96 ? 10.461 2.423 -8.996 1.00 88.31 96 MET A N 1
ATOM 720 C CA . MET A 1 96 ? 10.351 1.192 -9.778 1.00 88.31 96 MET A CA 1
ATOM 721 C C . MET A 1 96 ? 9.046 1.152 -10.580 1.00 88.31 96 MET A C 1
ATOM 723 O O . MET A 1 96 ? 9.066 0.842 -11.768 1.00 88.31 96 MET A O 1
ATOM 727 N N . LEU A 1 97 ? 7.910 1.483 -9.958 1.00 89.56 97 LEU A N 1
ATOM 728 C CA . LEU A 1 97 ? 6.622 1.530 -10.648 1.00 89.56 97 LEU A CA 1
ATOM 729 C C . LEU A 1 97 ? 6.599 2.634 -11.709 1.00 89.56 97 LEU A C 1
ATOM 731 O O . LEU A 1 97 ? 6.139 2.389 -12.818 1.00 89.56 97 LEU A O 1
ATOM 735 N N . GLU A 1 98 ? 7.133 3.822 -11.424 1.00 88.44 98 GLU A N 1
ATOM 736 C CA . GLU A 1 98 ? 7.209 4.894 -12.423 1.00 88.44 98 GLU A CA 1
ATOM 737 C C . GLU A 1 98 ? 8.095 4.496 -13.614 1.00 88.44 98 GLU A C 1
ATOM 739 O O . GLU A 1 98 ? 7.694 4.692 -14.763 1.00 88.44 98 GLU A O 1
ATOM 744 N N . GLU A 1 99 ? 9.246 3.859 -13.361 1.00 85.75 99 GLU A N 1
ATOM 745 C CA . GLU A 1 99 ? 10.121 3.303 -14.400 1.00 85.75 99 GLU A CA 1
ATOM 746 C C . GLU A 1 99 ? 9.374 2.261 -15.243 1.00 85.75 99 GLU A C 1
ATOM 748 O O . GLU A 1 99 ? 9.438 2.310 -16.469 1.00 85.75 99 GLU A O 1
ATOM 753 N N . LEU A 1 100 ? 8.608 1.362 -14.614 1.00 85.50 100 LEU A N 1
ATOM 754 C CA . LEU A 1 100 ? 7.793 0.368 -15.316 1.00 85.50 100 LEU A CA 1
ATOM 755 C C . LEU A 1 100 ? 6.761 1.013 -16.246 1.00 85.50 100 LEU A C 1
ATOM 757 O O . LEU A 1 100 ? 6.620 0.563 -17.381 1.00 85.50 100 LEU A O 1
ATOM 761 N N . TYR A 1 101 ? 6.086 2.078 -15.810 1.00 86.38 101 TYR A N 1
ATOM 762 C CA . TYR A 1 101 ? 5.133 2.805 -16.653 1.00 86.38 101 TYR A CA 1
ATOM 763 C C . TYR A 1 101 ? 5.809 3.520 -17.836 1.00 86.38 101 TYR A C 1
ATOM 765 O O . TYR A 1 101 ? 5.218 3.605 -18.907 1.00 86.38 101 TYR A O 1
ATOM 773 N N . VAL A 1 102 ? 7.028 4.056 -17.674 1.00 83.81 102 VAL A N 1
ATOM 774 C CA . VAL A 1 102 ? 7.755 4.710 -18.784 1.00 83.81 102 VAL A CA 1
ATOM 775 C C . VAL A 1 102 ? 8.351 3.686 -19.752 1.00 83.81 102 VAL A C 1
ATOM 777 O O . VAL A 1 102 ? 8.240 3.837 -20.969 1.00 83.81 102 VAL A O 1
ATOM 780 N N . ARG A 1 103 ? 9.022 2.665 -19.213 1.00 81.31 103 ARG A N 1
ATOM 781 C CA . ARG A 1 103 ? 9.846 1.711 -19.964 1.00 81.31 103 ARG A CA 1
ATOM 782 C C . ARG A 1 103 ? 8.998 0.691 -20.715 1.00 81.31 103 ARG A C 1
ATOM 784 O O . ARG A 1 103 ? 9.293 0.373 -21.863 1.00 81.31 103 ARG A O 1
ATOM 791 N N . MET A 1 104 ? 7.947 0.185 -20.076 1.00 72.06 104 MET A N 1
ATOM 792 C CA . MET A 1 104 ? 7.070 -0.840 -20.636 1.00 72.06 104 MET A CA 1
ATOM 793 C C . MET A 1 104 ? 5.858 -0.153 -21.272 1.00 72.06 104 MET A C 1
ATOM 795 O O . MET A 1 104 ? 4.758 -0.178 -20.722 1.00 72.06 104 MET A O 1
ATOM 799 N N . GLN A 1 105 ? 6.065 0.497 -22.427 1.00 63.88 105 GLN A N 1
ATOM 800 C CA . GLN A 1 105 ? 4.985 1.093 -23.226 1.00 63.88 105 GLN A CA 1
ATOM 801 C C . GLN A 1 105 ? 3.957 0.005 -23.572 1.00 63.88 105 GLN A C 1
ATOM 803 O O . GLN A 1 105 ? 4.171 -0.821 -24.458 1.00 63.88 105 GLN A O 1
ATOM 808 N N . GLY A 1 106 ? 2.870 -0.071 -22.800 1.00 64.38 106 GLY A N 1
ATOM 809 C CA . GLY A 1 106 ? 2.171 -1.350 -22.676 1.00 64.38 106 GLY A CA 1
ATOM 810 C C . GLY A 1 106 ? 0.899 -1.321 -21.845 1.00 64.38 106 GLY A C 1
ATOM 811 O O . GLY A 1 106 ? 0.624 -2.245 -21.090 1.00 64.38 106 GLY A O 1
ATOM 812 N N . GLY A 1 107 ? 0.076 -0.283 -21.980 1.00 78.44 107 GLY A N 1
ATOM 813 C CA . GLY A 1 107 ? -1.294 -0.286 -21.460 1.00 78.44 107 GLY A CA 1
ATOM 814 C C . GLY A 1 107 ? -1.451 -0.014 -19.961 1.00 78.44 107 GLY A C 1
ATOM 815 O O . GLY A 1 107 ? -2.587 0.234 -19.556 1.00 78.44 107 GLY A O 1
ATOM 816 N N . LEU A 1 108 ? -0.369 0.023 -19.164 1.00 84.94 108 LEU A N 1
ATOM 817 C CA . LEU A 1 108 ? -0.435 0.487 -17.768 1.00 84.94 108 LEU A CA 1
ATOM 818 C C . LEU A 1 108 ? -0.876 1.947 -17.668 1.00 84.94 108 LEU A C 1
ATOM 820 O O . LEU A 1 108 ? -1.594 2.285 -16.734 1.00 84.94 108 LEU A O 1
ATOM 824 N N . ASP A 1 109 ? -0.541 2.776 -18.661 1.00 84.12 109 ASP A N 1
ATOM 825 C CA . ASP A 1 109 ? -0.873 4.210 -18.708 1.00 84.12 109 ASP A CA 1
ATOM 826 C C . ASP A 1 109 ? -2.369 4.519 -18.551 1.00 84.12 109 ASP A C 1
ATOM 828 O O . ASP A 1 109 ? -2.750 5.636 -18.211 1.00 84.12 109 ASP A O 1
ATOM 832 N N . ARG A 1 110 ? -3.234 3.527 -18.791 1.00 87.19 110 ARG A N 1
ATOM 833 C CA . ARG A 1 110 ? -4.692 3.643 -18.653 1.00 87.19 110 ARG A CA 1
ATOM 834 C C . ARG A 1 110 ? -5.170 3.499 -17.208 1.00 87.19 110 ARG A C 1
ATOM 836 O O . ARG A 1 110 ? -6.303 3.868 -16.911 1.00 87.19 110 ARG A O 1
ATOM 843 N N . TYR A 1 111 ? -4.338 2.946 -16.329 1.00 92.75 111 TYR A N 1
ATOM 844 C CA . TYR A 1 111 ? -4.703 2.610 -14.959 1.00 92.75 111 TYR A CA 1
ATOM 845 C C . TYR A 1 111 ? -4.030 3.571 -13.976 1.00 92.75 111 TYR A C 1
ATOM 847 O O . TYR A 1 111 ? -2.803 3.719 -13.996 1.00 92.75 111 TYR A O 1
ATOM 855 N N . PRO A 1 112 ? -4.801 4.221 -13.090 1.00 94.31 112 PRO A N 1
ATOM 856 C CA . PRO A 1 112 ? -4.241 5.145 -12.122 1.00 94.31 112 PRO A CA 1
ATOM 857 C C . PRO A 1 112 ? -3.456 4.404 -11.036 1.00 94.31 112 PRO A C 1
ATOM 859 O O . PRO A 1 112 ? -3.854 3.329 -10.577 1.00 94.31 112 PRO A O 1
ATOM 862 N N . ILE A 1 113 ? -2.377 5.040 -10.585 1.00 94.94 113 ILE A N 1
ATOM 863 C CA . ILE A 1 113 ? -1.579 4.627 -9.433 1.00 94.94 113 ILE A CA 1
ATOM 864 C C . ILE A 1 113 ? -1.795 5.622 -8.292 1.00 94.94 113 ILE A C 1
ATOM 866 O O . ILE A 1 113 ? -1.745 6.839 -8.489 1.00 94.94 113 ILE A O 1
ATOM 870 N N . ALA A 1 114 ? -2.073 5.114 -7.096 1.00 96.25 114 ALA A N 1
ATOM 871 C CA . ALA A 1 114 ? -2.306 5.925 -5.911 1.00 96.25 114 ALA A CA 1
ATOM 872 C C . ALA A 1 114 ? -1.453 5.466 -4.737 1.00 96.25 114 ALA A C 1
ATOM 874 O O . ALA A 1 114 ? -1.271 4.269 -4.530 1.00 96.25 114 ALA A O 1
ATOM 875 N N . LEU A 1 115 ? -0.997 6.433 -3.945 1.00 95.62 115 LEU A N 1
ATOM 876 C CA . LEU A 1 115 ? -0.388 6.196 -2.644 1.00 95.62 115 LEU A CA 1
ATOM 877 C C . LEU A 1 115 ? -1.351 6.672 -1.559 1.00 95.62 115 LEU A C 1
ATOM 879 O O . LEU A 1 115 ? -1.675 7.858 -1.496 1.00 95.62 115 LEU A O 1
ATOM 883 N N . LEU A 1 116 ? -1.793 5.740 -0.721 1.00 95.12 116 LEU A N 1
ATOM 884 C CA . LEU A 1 116 ? -2.750 5.957 0.352 1.00 95.12 116 LEU A CA 1
ATOM 885 C C . LEU A 1 116 ? -2.092 5.745 1.719 1.00 95.12 116 LEU A C 1
ATOM 887 O O . LEU A 1 116 ? -1.697 4.632 2.066 1.00 95.12 116 LEU A O 1
ATOM 891 N N . SER A 1 117 ? -2.041 6.806 2.522 1.00 92.06 117 SER A N 1
ATOM 892 C CA . SER A 1 117 ? -1.662 6.723 3.935 1.00 92.06 117 SER A CA 1
ATOM 893 C C . SER A 1 117 ? -2.552 7.633 4.770 1.00 92.06 117 SER A C 1
ATOM 895 O O . SER A 1 117 ? -2.703 8.815 4.465 1.00 92.06 117 SER A O 1
ATOM 897 N N . THR A 1 118 ? -3.123 7.077 5.838 1.00 88.44 118 THR A N 1
ATOM 898 C CA . THR A 1 118 ? -3.868 7.824 6.865 1.00 88.44 118 THR A CA 1
ATOM 899 C C . THR A 1 118 ? -2.978 8.253 8.031 1.00 88.44 118 THR A C 1
ATOM 901 O O . THR A 1 118 ? -3.441 8.948 8.929 1.00 88.44 118 THR A O 1
ATOM 904 N N . VAL A 1 119 ? -1.732 7.777 8.064 1.00 85.38 119 VAL A N 1
ATOM 905 C CA . VAL A 1 119 ? -0.773 8.020 9.146 1.00 85.38 119 VAL A CA 1
ATOM 906 C C . VAL A 1 119 ? 0.301 8.969 8.629 1.00 85.38 119 VAL A C 1
ATOM 908 O O . VAL A 1 119 ? 0.704 8.861 7.469 1.00 85.38 119 VAL A O 1
ATOM 911 N N . GLU A 1 120 ? 0.745 9.892 9.479 1.00 82.00 120 GLU A N 1
ATOM 912 C CA . GLU A 1 120 ? 1.878 10.764 9.173 1.00 82.00 120 GLU A CA 1
ATOM 913 C C . GLU A 1 120 ? 3.180 9.948 9.011 1.00 82.00 120 GLU A C 1
ATOM 915 O O . GLU A 1 120 ? 3.369 8.966 9.737 1.00 82.00 120 GLU A O 1
ATOM 920 N N . PRO A 1 121 ? 4.091 10.346 8.102 1.00 85.44 121 PRO A N 1
ATOM 921 C CA . PRO A 1 121 ? 3.982 11.499 7.209 1.00 85.44 121 PRO A CA 1
ATOM 922 C C . PRO A 1 121 ? 2.945 11.294 6.091 1.00 85.44 121 PRO A C 1
ATOM 924 O O . PRO A 1 121 ? 2.861 10.229 5.476 1.00 85.44 121 PRO A O 1
ATOM 927 N N . HIS A 1 122 ? 2.163 12.334 5.792 1.00 88.81 122 HIS A N 1
ATOM 928 C CA . HIS A 1 122 ? 1.255 12.322 4.647 1.00 88.81 122 HIS A CA 1
ATOM 929 C C . HIS A 1 122 ? 1.999 12.013 3.331 1.00 88.81 122 HIS A C 1
ATOM 931 O O . HIS A 1 122 ? 3.143 12.440 3.150 1.00 88.81 122 HIS A O 1
ATOM 937 N N . PRO A 1 123 ? 1.351 11.343 2.354 1.00 91.19 123 PRO A N 1
ATOM 938 C CA . PRO A 1 123 ? 1.993 10.974 1.090 1.00 91.19 123 PRO A CA 1
ATOM 939 C C . PRO A 1 123 ? 2.611 12.143 0.312 1.00 91.19 123 PRO A C 1
ATOM 941 O O . PRO A 1 123 ? 3.625 11.966 -0.354 1.00 91.19 123 PRO A O 1
ATOM 944 N N . SER A 1 124 ? 2.005 13.332 0.372 1.00 91.62 124 SER A N 1
ATOM 945 C CA . SER A 1 124 ? 2.553 14.544 -0.251 1.00 91.62 124 SER A CA 1
ATOM 946 C C . SER A 1 124 ? 3.839 14.992 0.437 1.00 91.62 124 SER A C 1
ATOM 948 O O . SER A 1 124 ? 4.839 15.219 -0.236 1.00 91.62 124 SER A O 1
ATOM 950 N N . THR A 1 125 ? 3.830 15.037 1.769 1.00 92.19 125 THR A N 1
ATOM 951 C CA . THR A 1 125 ? 4.983 15.409 2.594 1.00 92.19 125 THR A CA 1
ATOM 952 C C . THR A 1 125 ? 6.143 14.444 2.381 1.00 92.19 125 THR A C 1
ATOM 954 O O . THR A 1 125 ? 7.277 14.876 2.205 1.00 92.19 125 THR A O 1
ATOM 957 N N . LEU A 1 126 ? 5.867 13.137 2.309 1.00 91.88 126 LEU A N 1
ATOM 958 C CA . LEU A 1 126 ? 6.876 12.125 1.989 1.00 91.88 126 LEU A CA 1
ATOM 959 C C . LEU A 1 126 ? 7.588 12.431 0.659 1.00 91.88 126 LEU A C 1
ATOM 961 O O . LEU A 1 126 ? 8.813 12.365 0.581 1.00 91.88 126 LEU A O 1
ATOM 965 N N . LEU A 1 127 ? 6.832 12.796 -0.382 1.00 92.44 127 LEU A N 1
ATOM 966 C CA . LEU A 1 127 ? 7.404 13.142 -1.686 1.00 92.44 127 LEU A CA 1
ATOM 967 C C . LEU A 1 127 ? 8.153 14.473 -1.662 1.00 92.44 127 LEU A C 1
ATOM 969 O O . LEU A 1 127 ? 9.169 14.599 -2.336 1.00 92.44 127 LEU A O 1
ATOM 973 N N . GLU A 1 128 ? 7.684 15.464 -0.909 1.00 92.25 128 GLU A N 1
ATOM 974 C CA . GLU A 1 128 ? 8.398 16.735 -0.739 1.00 92.25 128 GLU A CA 1
ATOM 975 C C . GLU A 1 128 ? 9.754 16.529 -0.056 1.00 92.25 128 GLU A C 1
ATOM 977 O O . GLU A 1 128 ? 10.768 17.058 -0.519 1.00 92.25 128 GLU A O 1
ATOM 982 N N . VAL A 1 129 ? 9.799 15.692 0.984 1.00 91.50 129 VAL A N 1
ATOM 983 C CA . VAL A 1 129 ? 11.047 15.307 1.655 1.00 91.50 129 VAL A CA 1
ATOM 984 C C . VAL A 1 129 ? 11.973 14.579 0.681 1.00 91.50 129 VAL A C 1
ATOM 986 O O . VAL A 1 129 ? 13.126 14.973 0.528 1.00 91.50 129 VAL A O 1
ATOM 989 N N . ALA A 1 130 ? 11.467 13.590 -0.060 1.00 91.31 130 ALA A N 1
ATOM 990 C CA . ALA A 1 130 ? 12.262 12.863 -1.052 1.00 91.31 130 ALA A CA 1
ATOM 991 C C . ALA A 1 130 ? 12.807 13.769 -2.173 1.00 91.31 130 ALA A C 1
ATOM 993 O O . ALA A 1 130 ? 13.924 13.574 -2.648 1.00 91.31 130 ALA A O 1
ATOM 994 N N . ARG A 1 131 ? 12.042 14.788 -2.588 1.00 91.50 131 ARG A N 1
ATOM 995 C CA . ARG A 1 131 ? 12.460 15.753 -3.618 1.00 91.50 131 ARG A CA 1
ATOM 996 C C . ARG A 1 131 ? 13.546 16.712 -3.140 1.00 91.50 131 ARG A C 1
ATOM 998 O O . ARG A 1 131 ? 14.346 17.142 -3.964 1.00 91.50 131 ARG A O 1
ATOM 1005 N N . SER A 1 132 ? 13.526 17.075 -1.859 1.00 91.12 132 SER A N 1
ATOM 1006 C CA . SER A 1 132 ? 14.438 18.052 -1.251 1.00 91.12 132 SER A CA 1
ATOM 1007 C C . SER A 1 132 ? 15.736 17.443 -0.726 1.00 91.12 132 SER A C 1
ATOM 1009 O O . SER A 1 132 ? 16.696 18.181 -0.576 1.00 91.12 132 SER A O 1
ATOM 1011 N N . HIS A 1 133 ? 15.761 16.129 -0.489 1.00 89.81 133 HIS A N 1
ATOM 1012 C CA . HIS A 1 133 ? 16.884 15.402 0.112 1.00 89.81 133 HIS A CA 1
ATOM 1013 C C . HIS A 1 133 ? 17.497 14.386 -0.868 1.00 89.81 133 HIS A C 1
ATOM 1015 O O . HIS A 1 133 ? 17.810 13.251 -0.495 1.00 89.81 133 HIS A O 1
ATOM 1021 N N . LEU A 1 134 ? 17.629 14.754 -2.149 1.00 87.88 134 LEU A N 1
ATOM 1022 C CA . LEU A 1 134 ? 18.200 13.870 -3.176 1.00 87.88 134 LEU A CA 1
ATOM 1023 C C . LEU A 1 134 ? 19.672 13.531 -2.911 1.00 87.88 134 LEU A C 1
ATOM 1025 O O . LEU A 1 134 ? 20.129 12.457 -3.291 1.00 87.88 134 LEU A O 1
ATOM 1029 N N . GLU A 1 135 ? 20.399 14.412 -2.233 1.00 86.00 135 GLU A N 1
ATOM 1030 C CA . GLU A 1 135 ? 21.792 14.232 -1.827 1.00 86.00 135 GLU A CA 1
ATOM 1031 C C . GLU A 1 135 ? 21.992 13.079 -0.833 1.00 86.00 135 GLU A C 1
ATOM 1033 O O . GLU A 1 135 ? 23.083 12.519 -0.750 1.00 86.00 135 GLU A O 1
ATOM 1038 N N . TYR A 1 136 ? 20.935 12.687 -0.114 1.00 86.19 136 TYR A N 1
ATOM 1039 C CA . TYR A 1 136 ? 20.937 11.535 0.792 1.00 86.19 136 TYR A CA 1
ATOM 1040 C C . TYR A 1 136 ? 20.529 10.229 0.096 1.00 86.19 136 TYR A C 1
ATOM 1042 O O . TYR A 1 136 ? 20.523 9.167 0.720 1.00 86.19 136 TYR A O 1
ATOM 1050 N N . MET A 1 137 ? 20.154 10.296 -1.184 1.00 83.56 137 MET A N 1
ATOM 1051 C CA . MET A 1 137 ? 19.749 9.141 -1.981 1.00 83.56 137 MET A CA 1
ATOM 1052 C C . MET A 1 137 ? 20.955 8.522 -2.707 1.00 83.56 137 MET A C 1
ATOM 1054 O O . MET A 1 137 ? 22.100 8.944 -2.555 1.00 83.56 137 MET A O 1
ATOM 1058 N N . ALA A 1 138 ? 20.715 7.482 -3.511 1.00 82.50 138 ALA A N 1
ATOM 1059 C CA . ALA A 1 138 ? 21.770 6.849 -4.297 1.00 82.50 138 ALA A CA 1
ATOM 1060 C C . ALA A 1 138 ? 22.467 7.857 -5.232 1.00 82.50 138 ALA A C 1
ATOM 1062 O O . ALA A 1 138 ? 21.806 8.658 -5.896 1.00 82.50 138 ALA A O 1
ATOM 1063 N N . ALA A 1 139 ? 23.795 7.751 -5.356 1.00 85.56 139 ALA A N 1
ATOM 1064 C CA . ALA A 1 139 ? 24.609 8.652 -6.180 1.00 85.56 139 ALA A CA 1
ATOM 1065 C C . ALA A 1 139 ? 24.135 8.740 -7.644 1.00 85.56 139 ALA A C 1
ATOM 1067 O O . ALA A 1 139 ? 24.249 9.791 -8.267 1.00 85.56 139 ALA A O 1
ATOM 1068 N N . SER A 1 140 ? 23.543 7.667 -8.180 1.00 85.69 140 SER A N 1
ATOM 1069 C CA . SER A 1 140 ? 22.948 7.650 -9.521 1.00 85.69 140 SER A CA 1
ATOM 1070 C C . SER A 1 140 ? 21.772 8.621 -9.677 1.00 85.69 140 SER A C 1
ATOM 1072 O O . SER A 1 140 ? 21.621 9.224 -10.738 1.00 85.69 140 SER A O 1
ATOM 1074 N N . LEU A 1 141 ? 20.953 8.802 -8.635 1.00 85.69 141 LEU A N 1
ATOM 1075 C CA . LEU A 1 141 ? 19.832 9.745 -8.647 1.00 85.69 141 LEU A CA 1
ATOM 1076 C C . LEU A 1 141 ? 20.330 11.188 -8.558 1.00 85.69 141 LEU A C 1
ATOM 1078 O O . LEU A 1 141 ? 19.855 12.037 -9.311 1.00 85.69 141 LEU A O 1
ATOM 1082 N N . ALA A 1 142 ? 21.317 11.449 -7.697 1.00 86.44 142 ALA A N 1
ATOM 1083 C CA . ALA A 1 142 ? 21.946 12.763 -7.586 1.00 86.44 142 ALA A CA 1
ATOM 1084 C C . ALA A 1 142 ? 22.625 13.172 -8.906 1.00 86.44 142 ALA A C 1
ATOM 1086 O O . ALA A 1 142 ? 22.339 14.240 -9.442 1.00 86.44 142 ALA A O 1
ATOM 1087 N N . GLN A 1 143 ? 23.425 12.280 -9.500 1.00 86.62 143 GLN A N 1
ATOM 1088 C CA . GLN A 1 143 ? 24.082 12.516 -10.788 1.00 86.62 143 GLN A CA 1
ATOM 1089 C C . GLN A 1 143 ? 23.071 12.727 -11.928 1.00 86.62 143 GLN A C 1
ATOM 1091 O O . GLN A 1 143 ? 23.242 13.615 -12.764 1.00 86.62 143 GLN A O 1
ATOM 1096 N N . GLY A 1 144 ? 21.999 11.926 -11.965 1.00 85.19 144 GLY A N 1
ATOM 1097 C CA . GLY A 1 144 ? 20.929 12.078 -12.952 1.00 85.19 144 GLY A CA 1
ATOM 1098 C C . GLY A 1 144 ? 20.220 13.431 -12.844 1.00 85.19 144 GLY A C 1
ATOM 1099 O O . GLY A 1 144 ? 19.940 14.066 -13.866 1.00 85.19 144 GLY A O 1
ATOM 1100 N N . PHE A 1 145 ? 19.990 13.906 -11.617 1.00 88.25 145 PHE A N 1
ATOM 1101 C CA . PHE A 1 145 ? 19.419 15.225 -11.355 1.00 88.25 145 PHE A CA 1
ATOM 1102 C C . PHE A 1 145 ? 20.373 16.362 -11.744 1.00 88.25 145 PHE A C 1
ATOM 1104 O O . PHE A 1 145 ? 19.944 17.322 -12.378 1.00 88.25 145 PHE A O 1
ATOM 1111 N N . GLU A 1 146 ? 21.667 16.262 -11.437 1.00 88.88 146 GLU A N 1
ATOM 1112 C CA . GLU A 1 146 ? 22.658 17.271 -11.842 1.00 88.88 146 GLU A CA 1
ATOM 1113 C C . GLU A 1 146 ? 22.735 17.429 -13.367 1.00 88.88 146 GLU A C 1
ATOM 1115 O O . GLU A 1 146 ? 22.813 18.555 -13.867 1.00 88.88 146 GLU A O 1
ATOM 1120 N N . ALA A 1 147 ? 22.657 16.312 -14.098 1.00 90.81 147 ALA A N 1
ATOM 1121 C CA . ALA A 1 147 ? 22.746 16.283 -15.554 1.00 90.81 147 ALA A CA 1
ATOM 1122 C C . ALA A 1 147 ? 21.478 16.794 -16.258 1.00 90.81 147 ALA A C 1
ATOM 1124 O O . ALA A 1 147 ? 21.570 17.552 -17.221 1.00 90.81 147 ALA A O 1
ATOM 1125 N N . SER A 1 148 ? 20.295 16.368 -15.805 1.00 89.06 148 SER A N 1
ATOM 1126 C CA . SER A 1 148 ? 19.020 16.641 -16.493 1.00 89.06 148 SER A CA 1
ATOM 1127 C C . SER A 1 148 ? 18.195 17.769 -15.870 1.00 89.06 148 SER A C 1
ATOM 1129 O O . SER A 1 148 ? 17.288 18.290 -16.516 1.00 89.06 148 SER A O 1
ATOM 1131 N N . ARG A 1 149 ? 18.491 18.140 -14.616 1.00 90.00 149 ARG A N 1
ATOM 1132 C CA . ARG A 1 149 ? 17.658 18.993 -13.750 1.00 90.00 149 ARG A CA 1
ATOM 1133 C C . ARG A 1 149 ? 16.227 18.480 -13.550 1.00 90.00 149 ARG A C 1
ATOM 1135 O O . ARG A 1 149 ? 15.385 19.234 -13.065 1.00 90.00 149 ARG A O 1
ATOM 1142 N N . ASP A 1 150 ? 15.959 17.211 -13.862 1.00 88.44 150 ASP A N 1
ATOM 1143 C CA . ASP A 1 150 ? 14.664 16.573 -13.637 1.00 88.44 150 ASP A CA 1
ATOM 1144 C C . ASP A 1 150 ? 14.693 15.735 -12.356 1.00 88.44 150 ASP A C 1
ATOM 1146 O O . ASP A 1 150 ? 15.578 14.901 -12.152 1.00 88.44 150 ASP A O 1
ATOM 1150 N N . ASN A 1 151 ? 13.741 15.984 -11.455 1.00 90.06 151 ASN A N 1
ATOM 1151 C CA . ASN A 1 151 ? 13.707 15.309 -10.163 1.00 90.06 151 ASN A CA 1
ATOM 1152 C C . ASN A 1 151 ? 12.989 13.955 -10.303 1.00 90.06 151 ASN A C 1
ATOM 1154 O O . ASN A 1 151 ? 11.808 13.948 -10.668 1.00 90.06 151 ASN A O 1
ATOM 1158 N N . PRO A 1 152 ? 13.635 12.825 -9.949 1.00 88.88 152 PRO A N 1
ATOM 1159 C CA . PRO A 1 152 ? 13.073 11.486 -10.135 1.00 88.88 152 PRO A CA 1
ATOM 1160 C C . PRO A 1 152 ? 11.793 11.246 -9.318 1.00 88.88 152 PRO A C 1
ATOM 1162 O O . PRO A 1 152 ? 10.957 10.434 -9.701 1.00 88.88 152 PRO A O 1
ATOM 1165 N N . TYR A 1 153 ? 11.586 11.991 -8.227 1.00 90.88 153 TYR A N 1
ATOM 1166 C CA . TYR A 1 153 ? 10.367 11.934 -7.413 1.00 90.88 153 TYR A CA 1
ATOM 1167 C C . TYR A 1 153 ? 9.257 12.881 -7.907 1.00 90.88 153 TYR A C 1
ATOM 1169 O O . TYR A 1 153 ? 8.239 13.097 -7.231 1.00 90.88 153 TYR A O 1
ATOM 1177 N N . THR A 1 154 ? 9.395 13.437 -9.112 1.00 91.38 154 THR A N 1
ATOM 1178 C CA . THR A 1 154 ? 8.308 14.113 -9.839 1.00 91.38 154 THR A CA 1
ATOM 1179 C C . THR A 1 154 ? 7.414 13.075 -10.520 1.00 91.38 154 THR A C 1
ATOM 1181 O O . THR A 1 154 ? 7.316 12.996 -11.741 1.00 91.38 154 THR A O 1
ATOM 1184 N N . LEU A 1 155 ? 6.753 12.255 -9.702 1.00 91.25 155 LEU A N 1
ATOM 1185 C CA . LEU A 1 155 ? 5.908 11.142 -10.134 1.00 91.25 155 LEU A CA 1
ATOM 1186 C C . LEU A 1 155 ? 4.580 11.667 -10.696 1.00 91.25 155 LEU A C 1
ATOM 1188 O O . LEU A 1 155 ? 3.624 11.896 -9.954 1.00 91.25 155 LEU A O 1
ATOM 1192 N N . ARG A 1 156 ? 4.511 11.890 -12.012 1.00 86.50 156 ARG A N 1
ATOM 1193 C CA . ARG A 1 156 ? 3.392 12.617 -12.652 1.00 86.50 156 ARG A CA 1
ATOM 1194 C C . ARG A 1 156 ? 2.071 11.853 -12.594 1.00 86.50 156 ARG A C 1
ATOM 1196 O O . ARG A 1 156 ? 1.002 12.458 -12.603 1.00 86.50 156 ARG A O 1
ATOM 1203 N N . ARG A 1 157 ? 2.141 10.521 -12.558 1.00 87.81 157 ARG A N 1
ATOM 1204 C CA . ARG A 1 157 ? 0.969 9.630 -12.545 1.00 87.81 157 ARG A CA 1
ATOM 1205 C C . ARG A 1 157 ? 0.459 9.316 -11.142 1.00 87.81 157 ARG A C 1
ATOM 1207 O O . ARG A 1 157 ? -0.681 8.869 -11.004 1.00 87.81 157 ARG A O 1
ATOM 1214 N N . LEU A 1 158 ? 1.283 9.534 -10.117 1.00 93.56 158 LEU A N 1
ATOM 1215 C CA . LEU A 1 158 ? 0.970 9.155 -8.748 1.00 93.56 158 LEU A CA 1
ATOM 1216 C C . LEU A 1 158 ? -0.049 10.100 -8.115 1.00 93.56 158 LEU A C 1
ATOM 1218 O O . LEU A 1 158 ? 0.135 11.313 -8.054 1.00 93.56 158 LEU A O 1
ATOM 1222 N N . LYS A 1 159 ? -1.114 9.515 -7.570 1.00 95.12 159 LYS A N 1
ATOM 1223 C CA . LYS A 1 159 ? -2.159 10.228 -6.836 1.00 95.12 159 LYS A CA 1
ATOM 1224 C C . LYS A 1 159 ? -2.002 9.995 -5.335 1.00 95.12 159 LYS A C 1
ATOM 1226 O O . LYS A 1 159 ? -2.346 8.933 -4.822 1.00 95.12 159 LYS A O 1
ATOM 1231 N N . CYS A 1 160 ? -1.515 11.002 -4.619 1.00 95.06 160 CYS A N 1
ATOM 1232 C CA . CYS A 1 160 ? -1.483 11.008 -3.155 1.00 95.06 160 CYS A CA 1
ATOM 1233 C C . CYS A 1 160 ? -2.906 11.091 -2.594 1.00 95.06 160 CYS A C 1
ATOM 1235 O O . CYS A 1 160 ? -3.662 11.982 -2.991 1.00 95.06 160 CYS A O 1
ATOM 1237 N N . CYS A 1 161 ? -3.268 10.184 -1.692 1.00 95.38 161 CYS A N 1
ATOM 1238 C CA . CYS A 1 161 ? -4.578 10.128 -1.050 1.00 95.38 161 CYS A CA 1
ATOM 1239 C C . CYS A 1 161 ? -4.406 9.957 0.464 1.00 95.38 161 CYS A C 1
ATOM 1241 O O . CYS A 1 161 ? -3.553 9.187 0.903 1.00 95.38 161 CYS A O 1
ATOM 1243 N N . THR A 1 162 ? -5.228 10.637 1.259 1.00 93.25 162 THR A N 1
ATOM 1244 C CA . THR A 1 162 ? -5.237 10.489 2.727 1.00 93.25 162 THR A CA 1
ATOM 1245 C C . THR A 1 162 ? -6.457 9.734 3.241 1.00 93.25 162 THR A C 1
ATOM 1247 O O . THR A 1 162 ? -6.473 9.302 4.389 1.00 93.25 162 THR A O 1
ATOM 1250 N N . SER A 1 163 ? -7.464 9.523 2.391 1.00 92.75 163 SER A N 1
ATOM 1251 C CA . SER A 1 163 ? -8.671 8.769 2.724 1.00 92.75 163 SER A CA 1
ATOM 1252 C C . SER A 1 163 ? -9.131 7.883 1.564 1.00 92.75 163 SER A C 1
ATOM 1254 O O . SER A 1 163 ? -8.730 8.061 0.407 1.00 92.75 163 SER A O 1
ATOM 1256 N N . LYS A 1 164 ? -10.001 6.915 1.868 1.00 92.50 164 LYS A N 1
ATOM 1257 C CA . LYS A 1 164 ? -10.595 6.033 0.857 1.00 92.50 164 LYS A CA 1
ATOM 1258 C C . LYS A 1 164 ? -11.520 6.799 -0.090 1.00 92.50 164 LYS A C 1
ATOM 1260 O O . LYS A 1 164 ? -11.557 6.519 -1.285 1.00 92.50 164 LYS A O 1
ATOM 1265 N N . GLU A 1 165 ? -12.244 7.782 0.427 1.00 93.94 165 GLU A N 1
ATOM 1266 C CA . GLU A 1 165 ? -13.127 8.652 -0.352 1.00 93.94 165 GLU A CA 1
ATOM 1267 C C . GLU A 1 165 ? -12.307 9.476 -1.346 1.00 93.94 165 GLU A C 1
ATOM 1269 O O . GLU A 1 165 ? -12.669 9.596 -2.516 1.00 93.94 165 GLU A O 1
ATOM 1274 N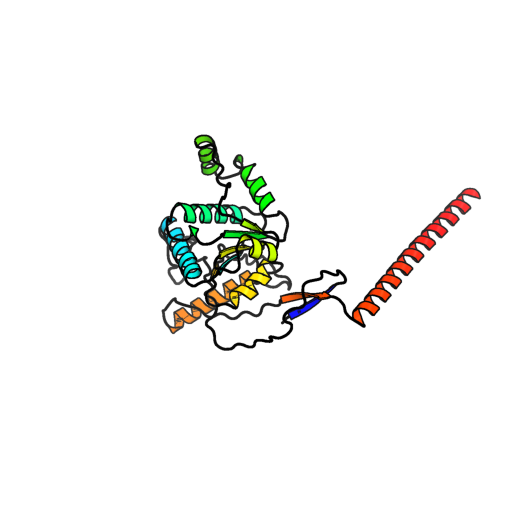 N . GLU A 1 166 ? -11.153 9.988 -0.910 1.00 94.94 166 GLU A N 1
ATOM 1275 C CA . GLU A 1 166 ? -10.235 10.691 -1.793 1.00 94.94 166 GLU A CA 1
ATOM 1276 C C . GLU A 1 166 ? -9.648 9.769 -2.870 1.00 94.94 166 GLU A C 1
ATOM 1278 O O . GLU A 1 166 ? -9.571 10.176 -4.033 1.00 94.94 166 GLU A O 1
ATOM 1283 N N . LEU A 1 167 ? -9.300 8.527 -2.515 1.00 95.50 167 LEU A N 1
ATOM 1284 C CA . LEU A 1 167 ? -8.870 7.511 -3.477 1.00 95.50 167 LEU A CA 1
ATOM 1285 C C . LEU A 1 167 ? -9.942 7.282 -4.552 1.00 95.50 167 LEU A C 1
ATOM 1287 O O . LEU A 1 167 ? -9.631 7.293 -5.744 1.00 95.50 167 LEU A O 1
ATOM 1291 N N . LEU A 1 168 ? -11.204 7.110 -4.154 1.00 94.75 168 LEU A N 1
ATOM 1292 C CA . LEU A 1 168 ? -12.318 6.922 -5.087 1.00 94.75 168 LEU A CA 1
ATOM 1293 C C . LEU A 1 168 ? -12.547 8.158 -5.961 1.00 94.75 168 LEU A C 1
ATOM 1295 O O . LEU A 1 168 ? -12.738 8.022 -7.166 1.00 94.75 168 LEU A O 1
ATOM 1299 N N . ARG A 1 169 ? -12.459 9.361 -5.390 1.00 95.81 169 ARG A N 1
ATOM 1300 C CA . ARG A 1 169 ? -12.591 10.622 -6.131 1.00 95.81 169 ARG A CA 1
ATOM 1301 C C . ARG A 1 169 ? -11.477 10.806 -7.165 1.00 95.81 169 ARG A C 1
ATOM 1303 O O . ARG A 1 169 ? -11.748 11.226 -8.285 1.00 95.81 169 ARG A O 1
ATOM 1310 N N . LYS A 1 170 ? -10.223 10.520 -6.800 1.00 95.25 170 LYS A N 1
ATOM 1311 C CA . LYS A 1 170 ? -9.047 10.742 -7.659 1.00 95.25 170 LYS A CA 1
ATOM 1312 C C . LYS A 1 170 ? -8.847 9.632 -8.695 1.00 95.25 170 LYS A C 1
ATOM 1314 O O . LYS A 1 170 ? -8.395 9.918 -9.805 1.00 95.25 170 LYS A O 1
ATOM 1319 N N . CYS A 1 171 ? -9.135 8.377 -8.355 1.00 93.56 171 CYS A N 1
ATOM 1320 C CA . CYS A 1 171 ? -8.854 7.212 -9.207 1.00 93.56 171 CYS A CA 1
ATOM 1321 C C . CYS A 1 171 ? -10.099 6.564 -9.820 1.00 93.56 171 CYS A C 1
ATOM 1323 O O . CYS A 1 171 ? -9.960 5.760 -10.738 1.00 93.56 171 CYS A O 1
ATOM 1325 N N . GLY A 1 172 ? -11.296 6.900 -9.345 1.00 92.88 172 GLY A N 1
ATOM 1326 C CA . GLY A 1 172 ? -12.537 6.265 -9.7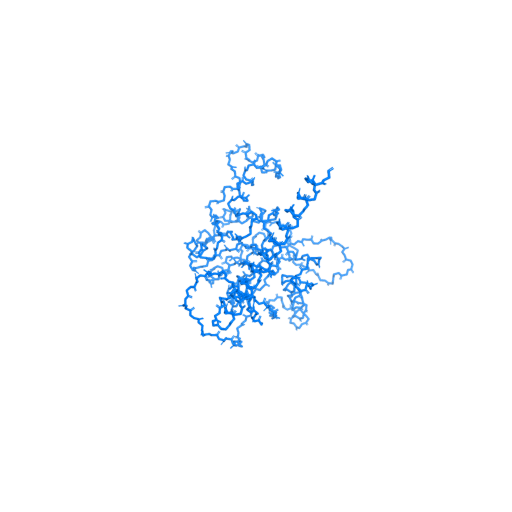72 1.00 92.88 172 GLY A CA 1
ATOM 1327 C C . GLY A 1 172 ? -12.716 4.833 -9.238 1.00 92.88 172 GLY A C 1
ATOM 1328 O O . GLY A 1 172 ? -11.834 4.266 -8.576 1.00 92.88 172 GLY A O 1
ATOM 1329 N N . PRO A 1 173 ? -13.871 4.210 -9.528 1.00 90.00 173 PRO A N 1
ATOM 1330 C CA . PRO A 1 173 ? -14.185 2.854 -9.076 1.00 90.00 173 PRO A CA 1
ATOM 1331 C C . PRO A 1 173 ? -13.436 1.758 -9.852 1.00 90.00 173 PRO A C 1
ATOM 1333 O O . PRO A 1 173 ? -13.335 0.643 -9.350 1.00 90.00 173 PRO A O 1
ATOM 1336 N N . GLY A 1 174 ? -12.874 2.076 -11.022 1.00 91.94 174 GLY A N 1
ATOM 1337 C CA . GLY A 1 174 ? -12.236 1.118 -11.927 1.00 91.94 174 GLY A CA 1
ATOM 1338 C C . GLY A 1 174 ? -10.898 0.520 -11.450 1.00 91.94 174 GLY A C 1
ATOM 1339 O O . GLY A 1 174 ? -10.458 0.767 -10.318 1.00 91.94 174 GLY A O 1
ATOM 1340 N N . PRO A 1 175 ? -10.240 -0.262 -12.322 1.00 95.00 175 PRO A N 1
ATOM 1341 C CA . PRO A 1 175 ? -9.004 -0.976 -12.024 1.00 95.00 175 PRO A CA 1
ATOM 1342 C C . PRO A 1 175 ? -7.860 0.011 -11.803 1.00 95.00 175 PRO A C 1
ATOM 1344 O O . PRO A 1 175 ? -7.693 0.976 -12.550 1.00 95.00 175 PRO A O 1
ATOM 1347 N N . LYS A 1 176 ? -7.092 -0.210 -10.738 1.00 95.62 176 LYS A N 1
ATOM 1348 C CA . LYS A 1 176 ? -6.075 0.725 -10.246 1.00 95.62 176 LYS A CA 1
ATOM 1349 C C . LYS A 1 176 ? -4.990 0.002 -9.462 1.00 95.62 176 LYS A C 1
ATOM 1351 O O . LYS A 1 176 ? -5.183 -1.132 -9.020 1.00 95.62 176 LYS A O 1
ATOM 1356 N N . ILE A 1 177 ? -3.866 0.680 -9.275 1.00 95.88 177 ILE A N 1
ATOM 1357 C CA . ILE A 1 177 ? -2.783 0.243 -8.393 1.00 95.88 177 ILE A CA 1
ATOM 1358 C C . ILE A 1 177 ? -2.823 1.118 -7.143 1.00 95.88 177 ILE A C 1
ATOM 1360 O O . ILE A 1 177 ? -2.798 2.345 -7.240 1.00 95.88 177 ILE A O 1
ATOM 1364 N N . VAL A 1 178 ? -2.911 0.498 -5.970 1.00 96.56 178 VAL A N 1
ATOM 1365 C CA . VAL A 1 178 ? -2.998 1.189 -4.682 1.00 96.56 178 VAL A CA 1
ATOM 1366 C C . VAL A 1 178 ? -1.843 0.740 -3.804 1.00 96.56 178 VAL A C 1
ATOM 1368 O O . VAL A 1 178 ? -1.811 -0.403 -3.353 1.00 96.56 178 VAL A O 1
ATOM 1371 N N . LEU A 1 179 ? -0.912 1.650 -3.537 1.00 95.44 179 LEU A N 1
ATOM 1372 C CA . LEU A 1 179 ? 0.077 1.493 -2.482 1.00 95.44 179 LEU A CA 1
ATOM 1373 C C . LEU A 1 179 ? -0.562 1.944 -1.170 1.00 95.44 179 LEU A C 1
ATOM 1375 O O . LEU A 1 179 ? -1.115 3.044 -1.114 1.00 95.44 179 LEU A O 1
ATOM 1379 N N . CYS A 1 180 ? -0.519 1.113 -0.131 1.00 94.06 180 CYS A N 1
ATOM 1380 C CA . CYS A 1 180 ? -1.145 1.424 1.153 1.00 94.06 180 CYS A CA 1
ATOM 1381 C C . CYS A 1 180 ? -0.201 1.195 2.337 1.00 94.06 180 CYS A C 1
ATOM 1383 O O . CYS A 1 180 ? 0.545 0.223 2.368 1.00 94.06 180 CYS A O 1
ATOM 1385 N N . SER A 1 181 ? -0.266 2.078 3.332 1.00 91.19 181 SER A N 1
ATOM 1386 C CA . SER A 1 181 ? 0.459 1.937 4.601 1.00 91.19 181 SER A CA 1
ATOM 1387 C C . SER A 1 181 ? -0.497 1.549 5.742 1.00 91.19 181 SER A C 1
ATOM 1389 O O . SER A 1 181 ? -1.641 2.027 5.748 1.00 91.19 181 SER A O 1
ATOM 1391 N N . PRO A 1 182 ? -0.083 0.710 6.719 1.00 90.31 182 PRO A N 1
ATOM 1392 C CA . PRO A 1 182 ? 1.244 0.089 6.883 1.00 90.31 182 PRO A CA 1
ATOM 1393 C C . PRO A 1 182 ? 1.403 -1.295 6.219 1.00 90.31 182 PRO A C 1
ATOM 1395 O O . PRO A 1 182 ? 0.435 -2.050 6.083 1.00 90.31 182 PRO A O 1
ATOM 1398 N N . LYS A 1 183 ? 2.658 -1.682 5.921 1.00 90.25 183 LYS A N 1
ATOM 1399 C CA . LYS A 1 183 ? 3.037 -2.982 5.319 1.00 90.25 183 LYS A CA 1
ATOM 1400 C C . LYS A 1 183 ? 2.532 -4.199 6.095 1.00 90.25 183 LYS A C 1
ATOM 1402 O O . LYS A 1 183 ? 2.220 -5.226 5.499 1.00 90.25 183 LYS A O 1
ATOM 1407 N N . SER A 1 184 ? 2.399 -4.076 7.414 1.00 89.19 184 SER A N 1
ATOM 1408 C CA . 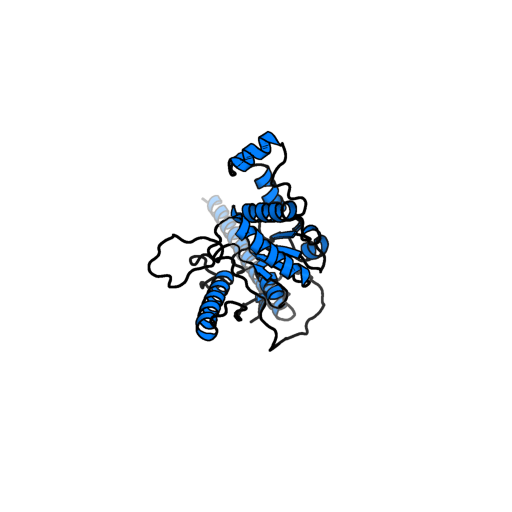SER A 1 184 ? 1.950 -5.155 8.296 1.00 89.19 184 SER A CA 1
ATOM 1409 C C . SER A 1 184 ? 0.470 -5.508 8.147 1.00 89.19 184 SER A C 1
ATOM 1411 O O . SER A 1 184 ? 0.064 -6.604 8.543 1.00 89.19 184 SER A O 1
ATOM 1413 N N . CYS A 1 185 ? -0.340 -4.604 7.573 1.00 90.06 185 CYS A N 1
ATOM 1414 C CA . CYS A 1 185 ? -1.796 -4.746 7.447 1.00 90.06 185 CYS A CA 1
ATOM 1415 C C . CYS A 1 185 ? -2.501 -5.072 8.781 1.00 90.06 185 CYS A C 1
ATOM 1417 O O . CYS A 1 185 ? -3.566 -5.691 8.800 1.00 90.06 185 CYS A O 1
ATOM 1419 N N . GLU A 1 186 ? -1.903 -4.670 9.905 1.00 87.19 186 GLU A N 1
ATOM 1420 C CA . GLU A 1 186 ? -2.420 -4.920 11.255 1.00 87.19 186 GLU A CA 1
ATOM 1421 C C . GLU A 1 186 ? -3.495 -3.927 11.678 1.00 87.19 186 GLU A C 1
ATOM 1423 O O . GLU A 1 186 ? -4.440 -4.298 12.372 1.00 87.19 186 GLU A O 1
ATOM 1428 N N . ALA A 1 187 ? -3.377 -2.684 11.222 1.00 84.44 187 ALA A N 1
ATOM 1429 C CA . ALA A 1 187 ? -4.262 -1.595 11.588 1.00 84.44 187 ALA A CA 1
ATOM 1430 C C . ALA A 1 187 ? -4.417 -0.600 10.432 1.00 84.44 187 ALA A C 1
ATOM 1432 O O . ALA A 1 187 ? -3.680 -0.636 9.443 1.00 84.44 187 ALA A O 1
ATOM 1433 N N . GLY A 1 188 ? -5.389 0.298 10.580 1.00 85.88 188 GLY A N 1
ATOM 1434 C CA . GLY A 1 188 ? -5.632 1.390 9.645 1.00 85.88 188 GLY A CA 1
ATOM 1435 C C . GLY A 1 188 ? -6.125 0.933 8.274 1.00 85.88 188 GLY A C 1
ATOM 1436 O O . GLY A 1 188 ? -6.689 -0.153 8.104 1.00 85.88 188 GLY A O 1
ATOM 1437 N N . ILE A 1 189 ? -5.901 1.792 7.281 1.00 89.56 189 ILE A N 1
ATOM 1438 C CA . ILE A 1 189 ? -6.513 1.660 5.959 1.00 89.56 189 ILE A CA 1
ATOM 1439 C C . ILE A 1 189 ? -6.006 0.447 5.170 1.00 89.56 189 ILE A C 1
ATOM 1441 O O . ILE A 1 189 ? -6.762 -0.140 4.397 1.00 89.56 189 ILE A O 1
ATOM 1445 N N . ALA A 1 190 ? -4.762 0.011 5.402 1.00 91.69 190 ALA A N 1
ATOM 1446 C CA . ALA A 1 190 ? -4.211 -1.181 4.762 1.00 91.69 190 ALA A CA 1
ATOM 1447 C C . ALA A 1 190 ? -4.992 -2.451 5.131 1.00 91.69 190 ALA A C 1
ATOM 1449 O O . ALA A 1 190 ? -5.295 -3.256 4.254 1.00 91.69 190 ALA A O 1
ATOM 1450 N N . LYS A 1 191 ? -5.388 -2.609 6.402 1.00 90.94 191 LYS A N 1
ATOM 1451 C CA . LYS A 1 191 ? -6.185 -3.757 6.867 1.00 90.94 191 LYS A CA 1
ATOM 1452 C C . LYS A 1 191 ? -7.588 -3.766 6.272 1.00 90.94 191 LYS A C 1
ATOM 1454 O O . LYS A 1 191 ? -8.089 -4.823 5.892 1.00 90.94 191 LYS A O 1
ATOM 1459 N N . GLU A 1 192 ? -8.218 -2.598 6.188 1.00 90.38 192 GLU A N 1
ATOM 1460 C CA . GLU A 1 192 ? -9.548 -2.451 5.593 1.00 90.38 192 GLU A CA 1
ATOM 1461 C C . GLU A 1 192 ? -9.532 -2.801 4.102 1.00 90.38 192 GLU A C 1
ATOM 1463 O O . GLU A 1 192 ? -10.306 -3.656 3.666 1.00 90.38 192 GLU A O 1
ATOM 1468 N N . LEU A 1 193 ? -8.594 -2.217 3.345 1.00 92.31 193 LEU A N 1
ATOM 1469 C CA . LEU A 1 193 ? -8.422 -2.518 1.924 1.00 92.31 193 LEU A CA 1
ATOM 1470 C C . LEU A 1 193 ? -8.022 -3.969 1.684 1.00 92.31 193 LEU A C 1
ATOM 1472 O O . LEU A 1 193 ? -8.480 -4.564 0.715 1.00 92.31 193 LEU A O 1
ATOM 1476 N N . LEU A 1 194 ? -7.207 -4.562 2.559 1.00 92.06 194 LEU A N 1
ATOM 1477 C CA . LEU A 1 194 ? -6.840 -5.968 2.452 1.00 92.06 194 LEU A CA 1
ATOM 1478 C C . LEU A 1 194 ? -8.082 -6.859 2.518 1.00 92.06 194 LEU A C 1
ATOM 1480 O O . LEU A 1 194 ? -8.255 -7.718 1.664 1.00 92.06 194 LEU A O 1
ATOM 1484 N N . VAL A 1 195 ? -8.964 -6.650 3.498 1.00 89.81 195 VAL A N 1
ATOM 1485 C CA . VAL A 1 195 ? -10.187 -7.456 3.653 1.00 89.81 195 VAL A CA 1
ATOM 1486 C C . VAL A 1 195 ? -11.147 -7.242 2.482 1.00 89.81 195 VAL A C 1
ATOM 1488 O O . VAL A 1 195 ? -11.707 -8.203 1.950 1.00 89.81 195 VAL A O 1
ATOM 1491 N N . GLU A 1 196 ? -11.320 -5.993 2.059 1.00 89.94 196 GLU A N 1
ATOM 1492 C CA . GLU A 1 196 ? -12.183 -5.639 0.935 1.00 89.94 196 GLU A CA 1
ATOM 1493 C C . GLU A 1 196 ? -11.673 -6.227 -0.384 1.00 89.94 196 GLU A C 1
ATOM 1495 O O . GLU A 1 196 ? -12.429 -6.865 -1.115 1.00 89.94 196 GLU A O 1
ATOM 1500 N N . TYR A 1 197 ? -10.385 -6.059 -0.682 1.00 90.62 197 TYR A N 1
ATOM 1501 C CA . TYR A 1 197 ? -9.812 -6.483 -1.953 1.00 90.62 197 TYR A CA 1
ATOM 1502 C C . TYR A 1 197 ? -9.513 -7.979 -1.998 1.00 90.62 197 TYR A C 1
ATOM 1504 O O . TYR A 1 197 ? -9.687 -8.561 -3.066 1.00 90.62 197 TYR A O 1
ATOM 1512 N N . ALA A 1 198 ? -9.169 -8.622 -0.876 1.00 87.12 198 ALA A N 1
ATOM 1513 C CA . ALA A 1 198 ? -9.001 -10.079 -0.802 1.00 87.12 198 ALA A CA 1
ATOM 1514 C C . ALA A 1 198 ? -10.311 -10.842 -1.048 1.00 87.12 198 ALA A C 1
ATOM 1516 O O . ALA A 1 198 ? -10.280 -11.995 -1.472 1.00 87.12 198 ALA A O 1
ATOM 1517 N N . SER A 1 199 ? -11.461 -10.207 -0.798 1.00 84.25 199 SER A N 1
ATOM 1518 C CA . SER A 1 199 ? -12.777 -10.808 -1.053 1.00 84.25 199 SER A CA 1
ATOM 1519 C C . SER A 1 199 ? -13.095 -10.926 -2.548 1.00 84.25 199 SER A C 1
ATOM 1521 O O . SER A 1 199 ? -14.037 -11.621 -2.924 1.00 84.25 199 SER A O 1
ATOM 1523 N N . VAL A 1 200 ? -12.330 -10.251 -3.413 1.00 85.50 200 VAL A N 1
ATOM 1524 C CA . VAL A 1 200 ? -12.568 -10.229 -4.854 1.00 85.50 200 VAL A CA 1
ATOM 1525 C C . VAL A 1 200 ? -11.461 -11.013 -5.579 1.00 85.50 200 VAL A C 1
ATOM 1527 O O . VAL A 1 200 ? -10.310 -10.582 -5.585 1.00 85.50 200 VAL A O 1
ATOM 1530 N N . PRO A 1 201 ? -11.781 -12.115 -6.281 1.00 84.19 201 PRO A N 1
ATOM 1531 C CA . PRO A 1 201 ? -10.779 -13.026 -6.849 1.00 84.19 201 PRO A CA 1
ATOM 1532 C C . PRO A 1 201 ? -9.926 -12.429 -7.974 1.00 84.19 201 PRO A C 1
ATOM 1534 O O . PRO A 1 201 ? -8.821 -12.896 -8.234 1.00 84.19 201 PRO A O 1
ATOM 1537 N N . ARG A 1 202 ? -10.441 -11.406 -8.668 1.00 86.06 202 ARG A N 1
ATOM 1538 C CA . ARG A 1 202 ? -9.721 -10.723 -9.756 1.00 86.06 202 ARG A CA 1
ATOM 1539 C C . ARG A 1 202 ? -8.633 -9.778 -9.253 1.00 86.06 202 ARG A C 1
ATOM 1541 O O . ARG A 1 202 ? -7.777 -9.409 -10.050 1.00 86.06 202 ARG A O 1
ATOM 1548 N N . ASN A 1 203 ? -8.688 -9.383 -7.981 1.00 90.25 203 ASN A N 1
ATOM 1549 C CA . ASN A 1 203 ? -7.710 -8.489 -7.379 1.00 90.25 203 ASN A CA 1
ATOM 1550 C C . ASN A 1 203 ? -6.409 -9.230 -7.071 1.00 90.25 203 ASN A C 1
ATOM 1552 O O . ASN A 1 203 ? -6.389 -10.446 -6.878 1.00 90.25 203 ASN A O 1
ATOM 1556 N N . LEU A 1 204 ? -5.332 -8.460 -6.989 1.00 89.25 204 LEU A N 1
ATOM 1557 C CA . LEU A 1 204 ? -3.999 -8.942 -6.664 1.00 89.25 204 LEU A CA 1
ATOM 1558 C C . LEU A 1 204 ? -3.505 -8.212 -5.421 1.00 89.25 204 LEU A C 1
ATOM 1560 O O . LEU A 1 204 ? -3.521 -6.985 -5.373 1.00 89.25 204 LEU A O 1
ATOM 1564 N N . ILE A 1 205 ? -3.047 -8.965 -4.428 1.00 90.94 205 ILE A N 1
ATOM 1565 C CA . ILE A 1 205 ? -2.342 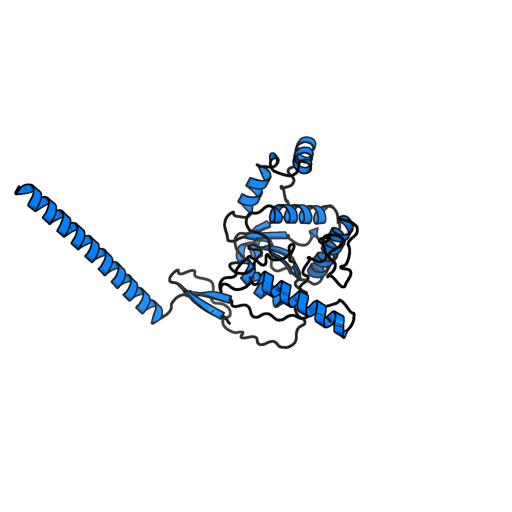-8.415 -3.270 1.00 90.94 205 ILE A CA 1
ATOM 1566 C C . ILE A 1 205 ? -0.878 -8.803 -3.418 1.00 90.94 205 ILE A C 1
ATOM 1568 O O . ILE A 1 205 ? -0.564 -9.986 -3.552 1.00 90.94 205 ILE A O 1
ATOM 1572 N N . LEU A 1 206 ? -0.007 -7.800 -3.416 1.00 89.69 206 LEU A N 1
ATOM 1573 C CA . LEU A 1 206 ? 1.399 -7.933 -3.758 1.00 89.69 206 LEU A CA 1
ATOM 1574 C C . LEU A 1 206 ? 2.272 -7.414 -2.612 1.00 89.69 206 LEU A C 1
ATOM 1576 O O . LEU A 1 206 ? 2.276 -6.223 -2.311 1.00 89.69 206 LEU A O 1
ATOM 1580 N N . PHE A 1 207 ? 3.036 -8.309 -1.991 1.00 87.56 207 PHE A N 1
ATOM 1581 C CA . PHE A 1 207 ? 3.957 -7.961 -0.906 1.00 87.56 207 PHE A CA 1
ATOM 1582 C C . PHE A 1 207 ? 5.378 -7.796 -1.432 1.00 87.56 207 PHE A C 1
ATOM 1584 O O . PHE A 1 207 ? 6.062 -8.784 -1.693 1.00 87.56 207 PHE A O 1
ATOM 1591 N N . MET A 1 208 ? 5.846 -6.557 -1.570 1.00 83.44 208 MET A N 1
ATOM 1592 C CA . MET A 1 208 ? 7.176 -6.257 -2.129 1.00 83.44 208 MET A CA 1
ATOM 1593 C C . MET A 1 208 ? 8.344 -6.671 -1.222 1.00 83.44 208 MET A C 1
ATOM 1595 O O . MET A 1 208 ? 9.499 -6.584 -1.640 1.00 83.44 208 MET A O 1
ATOM 1599 N N . GLU A 1 209 ? 8.056 -7.087 0.009 1.00 80.88 209 GLU A N 1
ATOM 1600 C CA . GLU A 1 209 ? 9.022 -7.547 1.000 1.00 80.88 209 GLU A CA 1
ATOM 1601 C C . GLU A 1 209 ? 8.447 -8.712 1.799 1.00 80.88 209 GLU A C 1
ATOM 1603 O O . GLU A 1 209 ? 7.228 -8.830 1.977 1.00 80.88 209 GLU A O 1
ATOM 1608 N N . LYS A 1 210 ? 9.341 -9.540 2.339 1.00 82.00 210 LYS A N 1
ATOM 1609 C CA . LYS A 1 210 ? 8.982 -10.516 3.359 1.00 82.00 210 LYS A CA 1
ATOM 1610 C C . LYS A 1 210 ? 8.588 -9.788 4.653 1.00 82.00 210 LYS A C 1
ATOM 1612 O O . LYS A 1 210 ? 9.324 -8.899 5.085 1.00 82.00 210 LYS A O 1
ATOM 1617 N N . PRO A 1 211 ? 7.471 -10.160 5.301 1.00 84.44 211 PRO A N 1
ATOM 1618 C CA . PRO A 1 211 ? 7.121 -9.601 6.597 1.00 84.44 211 PRO A CA 1
ATOM 1619 C C . PRO A 1 211 ? 8.166 -9.977 7.651 1.00 84.44 211 PRO A C 1
ATOM 1621 O O . PRO A 1 211 ? 8.677 -11.099 7.680 1.00 84.44 211 PRO A O 1
ATOM 1624 N N . GLU A 1 212 ? 8.471 -9.031 8.534 1.00 80.88 212 GLU A N 1
ATOM 1625 C CA . GLU A 1 212 ? 9.458 -9.223 9.590 1.00 80.88 212 GLU A CA 1
ATOM 1626 C C . GLU A 1 212 ? 8.897 -10.130 10.698 1.00 80.88 212 GLU A C 1
ATOM 1628 O O . GLU A 1 212 ? 7.874 -9.795 11.298 1.00 80.88 212 GLU A O 1
ATOM 1633 N N . PRO A 1 213 ? 9.558 -11.255 11.038 1.00 75.56 213 PRO A N 1
ATOM 1634 C CA . PRO A 1 213 ? 9.076 -12.162 12.086 1.00 75.56 213 PRO A CA 1
ATOM 1635 C C . PRO A 1 213 ? 9.073 -11.533 13.485 1.00 75.56 213 PRO A C 1
ATOM 1637 O O . PRO A 1 213 ? 8.355 -11.986 14.377 1.00 75.56 213 PRO A O 1
ATOM 1640 N N . SER A 1 214 ? 9.915 -10.518 13.693 1.00 78.88 214 SER A N 1
ATOM 1641 C CA . SER A 1 214 ? 10.015 -9.750 14.934 1.00 78.88 214 SER A CA 1
ATOM 1642 C C . SER A 1 214 ? 8.850 -8.784 15.129 1.00 78.88 214 SER A C 1
ATOM 1644 O O . SER A 1 214 ? 8.555 -8.435 16.273 1.00 78.88 214 SER A O 1
ATOM 1646 N N . GLU A 1 215 ? 8.184 -8.362 14.051 1.00 83.38 215 GLU A N 1
ATOM 1647 C CA . GLU A 1 215 ? 7.055 -7.443 14.134 1.00 83.38 215 GLU A CA 1
ATOM 1648 C C . GLU A 1 215 ? 5.852 -8.153 14.770 1.00 83.38 215 GLU A C 1
ATOM 1650 O O . GLU A 1 215 ? 5.431 -9.237 14.352 1.00 83.38 215 GLU A O 1
ATOM 1655 N N . ARG A 1 216 ? 5.301 -7.546 15.823 1.00 85.44 216 ARG A N 1
ATOM 1656 C CA . ARG A 1 216 ? 4.170 -8.097 16.574 1.00 85.44 216 ARG A CA 1
ATOM 1657 C C . ARG A 1 216 ? 2.887 -7.370 16.195 1.00 85.44 216 ARG A C 1
ATOM 1659 O O . ARG A 1 216 ? 2.853 -6.146 16.147 1.00 85.44 216 ARG A O 1
ATOM 1666 N N . GLY A 1 217 ? 1.834 -8.142 15.949 1.00 82.50 217 GLY A N 1
ATOM 1667 C CA . GLY A 1 217 ? 0.488 -7.628 15.723 1.00 82.50 217 GLY A CA 1
ATOM 1668 C C . GLY A 1 217 ? -0.214 -7.197 17.009 1.00 82.50 217 GLY A C 1
ATOM 1669 O O . GLY A 1 217 ? 0.287 -7.415 18.114 1.00 82.50 217 GLY A O 1
ATOM 1670 N N . GLU A 1 218 ? -1.426 -6.653 16.871 1.00 76.88 218 GLU A N 1
ATOM 1671 C CA . GLU A 1 218 ? -2.220 -6.070 17.973 1.00 76.88 218 GLU A CA 1
ATOM 1672 C C . GLU A 1 218 ? -2.427 -7.037 19.155 1.00 76.88 218 GLU A C 1
ATOM 1674 O O . GLU A 1 218 ? -2.532 -6.623 20.305 1.00 76.88 218 GLU A O 1
ATOM 1679 N N . ASN A 1 219 ? -2.466 -8.345 18.882 1.00 79.56 219 ASN A N 1
ATOM 1680 C CA . ASN A 1 219 ? -2.697 -9.385 19.889 1.00 79.56 219 ASN A CA 1
ATOM 1681 C C . ASN A 1 219 ? -1.397 -9.966 20.489 1.00 79.56 219 ASN A C 1
ATOM 1683 O O . ASN A 1 219 ? -1.440 -11.025 21.111 1.00 79.56 219 ASN A O 1
ATOM 1687 N N . GLY A 1 220 ? -0.231 -9.360 20.233 1.00 82.69 220 GLY A N 1
ATOM 1688 C CA . GLY A 1 220 ? 1.089 -9.887 20.629 1.00 82.69 220 GLY A CA 1
ATOM 1689 C C . GLY A 1 220 ? 1.581 -11.086 19.796 1.00 82.69 220 GLY A C 1
ATOM 1690 O O . GLY A 1 220 ? 2.685 -11.598 20.007 1.00 82.69 220 GLY A O 1
ATOM 1691 N N . GLY A 1 221 ? 0.772 -11.540 18.836 1.00 86.38 221 GLY A N 1
ATOM 1692 C CA . GLY A 1 221 ? 1.107 -12.584 17.866 1.00 86.38 221 GLY A CA 1
ATOM 1693 C C . GLY A 1 221 ? 1.798 -12.043 16.604 1.00 86.38 221 GLY A C 1
ATOM 1694 O O . GLY A 1 221 ? 2.146 -10.865 16.558 1.00 86.38 221 GLY A O 1
ATOM 1695 N N . PRO A 1 222 ? 1.996 -12.884 15.575 1.00 88.69 222 PRO A N 1
ATOM 1696 C CA . PRO A 1 222 ? 2.493 -12.441 14.271 1.00 88.69 222 PRO A CA 1
ATOM 1697 C C . PRO A 1 222 ? 1.498 -11.499 13.580 1.00 88.69 222 PRO A C 1
ATOM 1699 O O . PRO A 1 222 ? 0.283 -11.632 13.771 1.00 88.69 222 PRO A O 1
ATOM 1702 N N . THR A 1 223 ? 2.017 -10.587 12.755 1.00 90.50 223 THR A N 1
ATOM 1703 C CA . THR A 1 223 ? 1.200 -9.630 11.994 1.00 90.50 223 THR A CA 1
ATOM 1704 C C . THR A 1 223 ? 0.276 -10.317 10.977 1.00 90.50 223 THR A C 1
ATOM 1706 O O . THR A 1 223 ? 0.498 -11.465 10.590 1.00 90.50 223 THR A O 1
ATOM 1709 N N . VAL A 1 224 ? -0.763 -9.631 10.494 1.00 89.56 224 VAL A N 1
ATOM 1710 C CA . VAL A 1 224 ? -1.662 -10.115 9.440 1.00 89.56 224 VAL A CA 1
ATOM 1711 C C . VAL A 1 224 ? -0.852 -10.441 8.193 1.00 89.56 224 VAL A C 1
ATOM 1713 O O . VAL A 1 224 ? -1.040 -11.523 7.643 1.00 89.56 224 VAL A O 1
ATOM 1716 N N . ALA A 1 225 ? 0.079 -9.569 7.797 1.00 89.12 225 ALA A N 1
ATOM 1717 C CA . ALA A 1 225 ? 0.999 -9.829 6.694 1.00 89.12 225 ALA A CA 1
ATOM 1718 C C . ALA A 1 225 ? 1.855 -11.088 6.930 1.00 89.12 225 ALA A C 1
ATOM 1720 O O . ALA A 1 225 ? 1.925 -11.937 6.045 1.00 89.12 225 ALA A O 1
ATOM 1721 N N . ALA A 1 226 ? 2.435 -11.271 8.124 1.00 88.69 226 ALA A N 1
ATOM 1722 C CA . ALA A 1 226 ? 3.217 -12.467 8.463 1.00 88.69 226 ALA A CA 1
ATOM 1723 C C . ALA A 1 226 ? 2.376 -13.749 8.434 1.00 88.69 226 ALA A C 1
ATOM 1725 O O . ALA A 1 226 ? 2.755 -14.742 7.822 1.00 88.69 226 ALA A O 1
ATOM 1726 N N . ARG A 1 227 ? 1.178 -13.717 9.021 1.00 88.94 227 ARG A N 1
ATOM 1727 C CA . ARG A 1 227 ? 0.239 -14.848 9.000 1.00 88.94 227 ARG A CA 1
ATOM 1728 C C . ARG A 1 227 ? -0.171 -15.212 7.577 1.00 88.94 227 ARG A C 1
ATOM 1730 O O . ARG A 1 227 ? -0.335 -16.393 7.279 1.00 88.94 227 ARG A O 1
ATOM 1737 N N . LEU A 1 228 ? -0.360 -14.196 6.736 1.00 87.56 228 LEU A N 1
ATOM 1738 C CA . LEU A 1 228 ? -0.704 -14.315 5.325 1.00 87.56 228 LEU A CA 1
ATOM 1739 C C . LEU A 1 228 ? 0.427 -14.931 4.513 1.00 87.56 228 LEU A C 1
ATOM 1741 O O . LEU A 1 228 ? 0.194 -15.891 3.783 1.00 87.56 228 LEU A O 1
ATOM 1745 N N . PHE A 1 229 ? 1.645 -14.450 4.726 1.00 86.06 229 PHE A N 1
ATOM 1746 C CA . PHE A 1 229 ? 2.856 -15.025 4.163 1.00 86.06 229 PHE A CA 1
ATOM 1747 C C . PHE A 1 229 ? 3.004 -16.502 4.547 1.00 86.06 229 PHE A C 1
ATOM 1749 O O . PHE A 1 229 ? 3.060 -17.359 3.671 1.00 86.06 229 PHE A O 1
ATOM 1756 N N . ASP A 1 230 ? 2.949 -16.823 5.841 1.00 86.25 230 ASP A N 1
ATOM 1757 C CA . ASP A 1 230 ? 3.100 -18.196 6.324 1.00 86.25 230 ASP A CA 1
ATOM 1758 C C . ASP A 1 230 ? 2.016 -19.137 5.784 1.00 86.25 230 ASP A C 1
ATOM 1760 O O . ASP A 1 230 ? 2.269 -20.311 5.527 1.00 86.25 230 ASP A O 1
ATOM 1764 N N . ALA A 1 231 ? 0.775 -18.662 5.652 1.00 84.94 231 ALA A N 1
ATOM 1765 C CA . ALA A 1 231 ? -0.305 -19.480 5.108 1.00 84.94 231 ALA A CA 1
ATOM 1766 C C . ALA A 1 231 ? -0.104 -19.782 3.620 1.00 84.94 231 ALA A C 1
ATOM 1768 O O . ALA A 1 231 ? -0.432 -20.884 3.184 1.00 84.94 231 ALA A O 1
ATOM 1769 N N . VAL A 1 232 ? 0.448 -18.836 2.857 1.00 81.50 232 VAL A N 1
ATOM 1770 C CA . VAL A 1 232 ? 0.791 -19.066 1.450 1.00 81.50 232 VAL A CA 1
ATOM 1771 C C . VAL A 1 232 ? 1.968 -20.007 1.314 1.00 81.50 232 VAL A C 1
ATOM 1773 O O . VAL A 1 232 ? 1.896 -20.903 0.484 1.00 81.50 232 VAL A O 1
ATOM 1776 N N . GLU A 1 233 ? 3.024 -19.837 2.108 1.00 81.12 233 GLU A N 1
ATOM 1777 C CA . GLU A 1 233 ? 4.177 -20.741 2.058 1.00 81.12 233 GLU A CA 1
ATOM 1778 C C . GLU A 1 233 ? 3.757 -22.182 2.383 1.00 81.12 233 GLU A C 1
ATOM 1780 O O . GLU A 1 233 ? 4.054 -23.089 1.612 1.00 81.12 233 GLU A O 1
ATOM 1785 N N . ARG A 1 234 ? 2.924 -22.390 3.414 1.00 82.25 234 ARG A N 1
ATOM 1786 C CA . ARG A 1 234 ? 2.354 -23.722 3.696 1.00 82.25 234 ARG A CA 1
ATOM 1787 C C . ARG A 1 234 ? 1.525 -24.265 2.530 1.00 82.25 234 ARG A C 1
ATOM 1789 O O . ARG A 1 234 ? 1.695 -25.414 2.138 1.00 82.25 234 ARG A O 1
ATOM 1796 N N . ALA A 1 235 ? 0.649 -23.443 1.950 1.00 79.69 235 ALA A N 1
ATOM 1797 C CA . ALA A 1 235 ? -0.193 -23.870 0.835 1.00 79.69 235 ALA A CA 1
ATOM 1798 C C . ALA A 1 235 ? 0.627 -24.190 -0.431 1.00 79.69 235 ALA A C 1
ATOM 1800 O O . ALA A 1 235 ? 0.267 -25.095 -1.185 1.00 79.69 235 ALA A O 1
ATOM 1801 N N . LYS A 1 236 ? 1.742 -23.477 -0.650 1.00 75.50 236 LYS A N 1
ATOM 1802 C CA . LYS A 1 236 ? 2.714 -23.762 -1.713 1.00 75.50 236 LYS A CA 1
ATOM 1803 C C . LYS A 1 236 ? 3.348 -25.132 -1.530 1.00 75.50 236 LYS A C 1
ATOM 1805 O O . LYS A 1 236 ? 3.364 -25.918 -2.479 1.00 75.50 236 LYS A O 1
ATOM 1810 N N . ASP A 1 237 ? 3.827 -25.421 -0.325 1.00 75.56 237 ASP A N 1
ATOM 1811 C CA . ASP A 1 237 ? 4.463 -26.697 -0.001 1.00 75.56 237 ASP A CA 1
ATOM 1812 C C . ASP A 1 237 ? 3.485 -27.870 -0.164 1.00 75.56 237 ASP A C 1
ATOM 1814 O O . ASP A 1 237 ? 3.819 -28.881 -0.787 1.00 75.56 237 ASP A O 1
ATOM 1818 N N . GLU A 1 238 ? 2.250 -27.718 0.319 1.00 77.25 238 GLU A N 1
ATOM 1819 C CA . GLU A 1 238 ? 1.196 -28.735 0.212 1.00 77.25 238 GLU A CA 1
ATOM 1820 C C . GLU A 1 238 ? 0.826 -29.039 -1.247 1.00 77.25 238 GLU A C 1
ATOM 1822 O O . GLU A 1 238 ? 0.791 -30.198 -1.673 1.00 77.25 238 GLU A O 1
ATOM 1827 N N . ALA A 1 239 ? 0.578 -28.005 -2.048 1.00 70.94 239 ALA A N 1
ATOM 1828 C CA . ALA A 1 239 ? 0.215 -28.178 -3.450 1.00 70.94 239 ALA A CA 1
ATOM 1829 C C . ALA A 1 239 ? 1.379 -28.718 -4.295 1.00 70.94 239 ALA A C 1
ATOM 1831 O O . ALA A 1 239 ? 1.149 -29.526 -5.205 1.00 70.94 239 ALA A O 1
ATOM 1832 N N . PHE A 1 240 ? 2.623 -28.350 -3.964 1.00 70.44 240 PHE A N 1
ATOM 1833 C CA . PHE A 1 240 ? 3.814 -28.924 -4.586 1.00 70.44 240 PHE A CA 1
ATOM 1834 C C . PHE A 1 240 ? 3.903 -30.435 -4.342 1.00 70.44 240 PHE A C 1
ATOM 1836 O O . PHE A 1 240 ? 4.142 -31.190 -5.289 1.00 70.44 240 PHE A O 1
ATOM 1843 N N . GLN A 1 241 ? 3.649 -30.884 -3.109 1.00 73.19 241 GLN A N 1
ATOM 1844 C CA . GLN A 1 241 ? 3.632 -32.308 -2.765 1.00 73.19 241 GLN A CA 1
ATOM 1845 C C . GLN A 1 241 ? 2.528 -33.074 -3.507 1.00 73.19 241 GLN A C 1
ATOM 1847 O O . GLN A 1 241 ? 2.756 -34.201 -3.944 1.00 73.19 241 GLN A O 1
ATOM 1852 N N . GLN A 1 242 ? 1.349 -32.470 -3.683 1.00 71.31 242 GLN A N 1
ATOM 1853 C CA . GLN A 1 242 ? 0.184 -33.153 -4.256 1.00 71.31 242 GLN A CA 1
ATOM 1854 C C . GLN A 1 242 ? 0.172 -33.205 -5.786 1.00 71.31 242 GLN A C 1
ATOM 1856 O O . GLN A 1 242 ? -0.121 -34.248 -6.365 1.00 71.31 242 GLN A O 1
ATOM 1861 N N . THR A 1 243 ? 0.444 -32.088 -6.460 1.00 62.44 243 THR A N 1
ATOM 1862 C CA . THR A 1 243 ? 0.188 -31.966 -7.909 1.00 62.44 243 THR A CA 1
ATOM 1863 C C . THR A 1 243 ? 1.437 -31.681 -8.731 1.00 62.44 243 THR A C 1
ATOM 1865 O O . THR A 1 243 ? 1.360 -31.669 -9.960 1.00 62.44 243 THR A O 1
ATOM 1868 N N . ARG A 1 244 ? 2.587 -31.426 -8.084 1.00 61.41 244 ARG A N 1
ATOM 1869 C CA . ARG A 1 244 ? 3.810 -30.877 -8.706 1.00 61.41 244 ARG A CA 1
ATOM 1870 C C . ARG A 1 244 ? 3.567 -29.636 -9.588 1.00 61.41 244 ARG A C 1
ATOM 1872 O O . ARG A 1 244 ? 4.451 -29.247 -10.349 1.00 61.41 244 ARG A O 1
ATOM 1879 N N . ARG A 1 245 ? 2.391 -29.005 -9.497 1.00 51.75 245 ARG A N 1
ATOM 1880 C CA . ARG A 1 245 ? 2.032 -27.765 -10.189 1.00 51.75 245 ARG A CA 1
ATOM 1881 C C . ARG A 1 245 ? 2.123 -26.621 -9.200 1.00 51.75 245 ARG A C 1
ATOM 1883 O O . ARG A 1 245 ? 1.744 -26.769 -8.042 1.00 51.75 245 ARG A O 1
ATOM 1890 N N . ARG A 1 246 ? 2.656 -25.492 -9.664 1.00 51.28 246 ARG A N 1
ATOM 1891 C CA . ARG A 1 246 ? 2.919 -24.322 -8.822 1.00 51.28 246 ARG A CA 1
ATOM 1892 C C . ARG A 1 246 ? 1.852 -23.228 -8.947 1.00 51.28 246 ARG A C 1
ATOM 1894 O O . ARG A 1 246 ? 2.103 -22.081 -8.574 1.00 51.28 246 ARG A O 1
ATOM 1901 N N . ASP A 1 247 ? 0.669 -23.582 -9.441 1.00 48.44 247 ASP A N 1
ATOM 1902 C CA . ASP A 1 247 ? -0.304 -22.606 -9.915 1.00 48.44 247 ASP A CA 1
ATOM 1903 C C . ASP A 1 247 ? -1.555 -22.611 -9.033 1.00 48.44 247 ASP A C 1
ATOM 1905 O O . ASP A 1 247 ? -2.262 -23.612 -8.953 1.00 48.44 247 ASP A O 1
ATOM 1909 N N . PHE A 1 248 ? -1.827 -21.452 -8.423 1.00 53.19 248 PHE A N 1
ATOM 1910 C CA . PHE A 1 248 ? -2.991 -21.132 -7.586 1.00 53.19 248 PHE A CA 1
ATOM 1911 C C . PHE A 1 248 ? -3.102 -21.925 -6.277 1.00 53.19 248 PHE A C 1
ATOM 1913 O O . PHE A 1 248 ? -3.620 -23.035 -6.217 1.00 53.19 248 PHE A O 1
ATOM 1920 N N . TYR A 1 249 ? -2.697 -21.275 -5.186 1.00 62.81 249 TYR A N 1
ATOM 1921 C CA . TYR A 1 249 ? -2.802 -21.809 -3.832 1.00 62.81 249 TYR A CA 1
ATOM 1922 C C . TYR A 1 249 ? -3.945 -21.126 -3.103 1.00 62.81 249 TYR A C 1
ATOM 1924 O O . TYR A 1 249 ? -4.007 -19.896 -3.040 1.00 62.81 249 TYR A O 1
ATOM 1932 N N . GLY A 1 250 ? -4.854 -21.925 -2.554 1.00 64.12 250 GLY A N 1
ATOM 1933 C CA . GLY A 1 250 ? -5.934 -21.397 -1.746 1.00 64.12 250 GLY A CA 1
ATOM 1934 C C . GLY A 1 250 ? -5.592 -21.381 -0.271 1.00 64.12 250 GLY A C 1
ATOM 1935 O O . GLY A 1 250 ? -5.508 -22.433 0.347 1.00 64.12 250 GLY A O 1
ATOM 1936 N N . CYS A 1 251 ? -5.457 -20.190 0.312 1.00 69.31 251 CYS A N 1
ATOM 1937 C CA . CYS A 1 251 ? -5.318 -20.026 1.755 1.00 69.31 251 CYS A CA 1
ATOM 1938 C C . CYS A 1 251 ? -6.486 -19.213 2.322 1.00 69.31 251 CYS A C 1
ATOM 1940 O O . CYS A 1 251 ? -6.920 -18.224 1.732 1.00 69.31 251 CYS A O 1
ATOM 1942 N N . THR A 1 252 ? -6.985 -19.610 3.493 1.00 75.88 252 THR A N 1
ATOM 1943 C CA . THR A 1 252 ? -8.016 -18.861 4.224 1.00 75.88 252 THR A CA 1
ATOM 1944 C C . THR A 1 252 ? -7.464 -18.418 5.567 1.00 75.88 252 THR A C 1
ATOM 1946 O O . THR A 1 252 ? -6.980 -19.239 6.344 1.00 75.88 252 THR A O 1
ATOM 1949 N N . ILE A 1 253 ? -7.575 -17.124 5.874 1.00 81.06 253 ILE A N 1
ATOM 1950 C CA . ILE A 1 253 ? -7.118 -16.560 7.147 1.00 81.06 253 ILE A CA 1
ATOM 1951 C C . ILE A 1 253 ? -8.242 -15.802 7.830 1.00 81.06 253 ILE A C 1
ATOM 1953 O O . ILE A 1 253 ? -8.978 -15.029 7.225 1.00 81.06 253 ILE A O 1
ATOM 1957 N N . LYS A 1 254 ? -8.349 -16.001 9.145 1.00 82.75 254 LYS A N 1
ATOM 1958 C CA . LYS A 1 254 ? -9.277 -15.255 9.994 1.00 82.75 254 LYS A CA 1
ATOM 1959 C C . LYS A 1 254 ? -8.656 -13.912 10.373 1.00 82.75 254 LYS A C 1
ATOM 1961 O O . LYS A 1 254 ? -7.698 -13.875 11.149 1.00 82.75 254 LYS A O 1
ATOM 1966 N N . ILE A 1 255 ? -9.220 -12.821 9.866 1.00 82.81 255 ILE A N 1
ATOM 1967 C CA . ILE A 1 255 ? -8.847 -11.452 10.241 1.00 82.81 255 ILE A CA 1
ATOM 1968 C C . ILE A 1 255 ? -9.950 -10.877 11.141 1.00 82.81 255 ILE A C 1
ATOM 1970 O O . ILE A 1 255 ? -11.145 -11.019 10.867 1.00 82.81 255 ILE A O 1
ATOM 1974 N N . GLY A 1 256 ? -9.554 -10.288 12.271 1.00 77.88 256 GLY A N 1
ATOM 1975 C CA . GLY A 1 256 ? -10.454 -9.526 13.134 1.00 77.88 256 GLY A CA 1
ATOM 1976 C C . GLY A 1 256 ? -10.474 -8.076 12.675 1.00 77.88 256 GLY A C 1
ATOM 1977 O O . GLY A 1 256 ? -9.421 -7.449 12.654 1.00 77.88 256 GLY A O 1
ATOM 1978 N N . VAL A 1 257 ? -11.640 -7.555 12.300 1.00 77.00 257 VAL A N 1
ATOM 1979 C CA . VAL A 1 257 ? -11.794 -6.149 11.894 1.00 77.00 257 VAL A CA 1
ATOM 1980 C C . VAL A 1 257 ? -12.542 -5.412 12.992 1.00 77.00 257 VAL A C 1
ATOM 1982 O O . VAL A 1 257 ? -13.610 -5.858 13.430 1.00 77.00 257 VAL A O 1
ATOM 1985 N N . THR A 1 258 ? -11.972 -4.301 13.443 1.00 72.62 258 THR A N 1
ATOM 1986 C CA . THR A 1 258 ? -12.601 -3.378 14.380 1.00 72.62 258 THR A CA 1
ATOM 1987 C C . THR A 1 258 ? -13.181 -2.202 13.609 1.00 72.62 258 THR A C 1
ATOM 1989 O O . THR A 1 258 ? -12.509 -1.604 12.779 1.00 72.62 258 THR A O 1
ATOM 1992 N N . LYS A 1 259 ? -14.459 -1.887 13.844 1.00 71.06 259 LYS A N 1
ATOM 1993 C CA . LYS A 1 259 ? -15.114 -0.709 13.256 1.00 71.06 259 LYS A CA 1
ATOM 1994 C C . LYS A 1 259 ? -15.627 0.178 14.378 1.00 71.06 259 LYS A C 1
ATOM 1996 O O . LYS A 1 259 ? -16.287 -0.322 15.297 1.00 71.06 259 LYS A O 1
ATOM 2001 N N . ARG A 1 260 ? -15.330 1.477 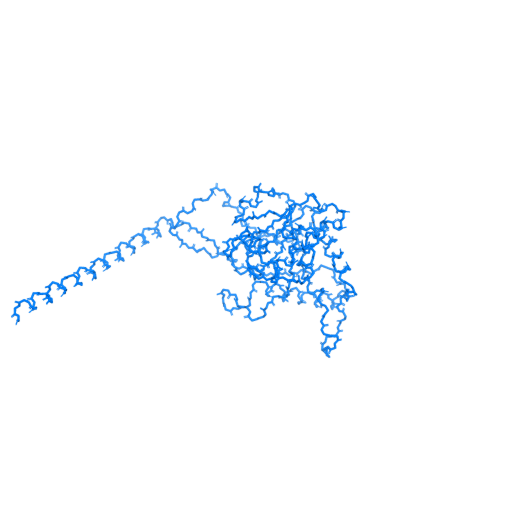14.287 1.00 71.19 260 ARG A N 1
ATOM 2002 C CA . ARG A 1 260 ? -15.893 2.484 15.188 1.00 71.19 260 ARG A CA 1
ATOM 2003 C C . ARG A 1 260 ? -17.372 2.668 14.874 1.00 71.19 260 ARG A C 1
ATOM 2005 O O . ARG A 1 260 ? -17.742 2.876 13.722 1.00 71.19 260 ARG A O 1
ATOM 2012 N N . VAL A 1 261 ? -18.216 2.526 15.890 1.00 76.56 261 VAL A N 1
ATOM 2013 C CA . VAL A 1 261 ? -19.674 2.682 15.782 1.00 76.56 261 VAL A CA 1
ATOM 2014 C C . VAL A 1 261 ? -20.121 3.653 16.876 1.00 76.56 261 VAL A C 1
ATOM 2016 O O . VAL A 1 261 ? -19.639 3.507 18.007 1.00 76.56 261 VAL A O 1
ATOM 2019 N N . PRO A 1 262 ? -21.000 4.629 16.573 1.00 76.19 262 PRO A N 1
ATOM 2020 C CA . PRO A 1 262 ? -21.486 5.572 17.574 1.00 76.19 262 PRO A CA 1
ATOM 2021 C C . PRO A 1 262 ? -22.215 4.849 18.711 1.00 76.19 262 PRO A C 1
ATOM 2023 O O . PRO A 1 262 ? -22.918 3.857 18.496 1.00 76.19 262 PRO A O 1
ATOM 2026 N N . LEU A 1 263 ? -22.049 5.363 19.931 1.00 80.31 263 LEU A N 1
ATOM 2027 C CA . LEU A 1 263 ? -22.804 4.915 21.101 1.00 80.31 263 LEU A CA 1
ATOM 2028 C C . LEU A 1 263 ? -24.268 5.351 20.961 1.00 80.31 263 LEU A C 1
ATOM 2030 O O . LEU A 1 263 ? -24.553 6.535 20.792 1.00 80.31 263 LEU A O 1
ATOM 2034 N N . LEU A 1 264 ? -25.205 4.408 21.070 1.00 84.19 264 LEU A N 1
ATOM 2035 C CA . LEU A 1 264 ? -26.641 4.677 20.954 1.00 84.19 264 LEU A CA 1
ATOM 2036 C C . LEU A 1 264 ? -27.386 4.257 22.229 1.00 84.19 264 LEU A C 1
ATOM 2038 O O . LEU A 1 264 ? -27.019 3.295 22.903 1.00 84.19 264 LEU A O 1
ATOM 2042 N N . GLY A 1 265 ? -28.460 4.981 22.553 1.00 85.88 265 GLY A N 1
ATOM 2043 C CA . GLY A 1 265 ? -29.406 4.607 23.608 1.00 85.88 265 GLY A CA 1
ATOM 2044 C C . GLY A 1 265 ? -28.802 4.561 25.017 1.00 85.88 265 GLY A C 1
ATOM 2045 O O . GLY A 1 265 ? -28.308 5.566 25.530 1.00 85.88 265 GLY A O 1
ATOM 2046 N N . SER A 1 266 ? -28.894 3.400 25.670 1.00 82.81 266 SER A N 1
ATOM 2047 C CA . SER A 1 266 ? -28.444 3.180 27.053 1.00 82.81 266 SER A CA 1
ATOM 2048 C C . SER A 1 266 ? -26.936 3.363 27.225 1.00 82.81 266 SER A C 1
ATOM 2050 O O . SER A 1 266 ? -26.500 3.907 28.234 1.00 82.81 266 SER A O 1
ATOM 2052 N N . GLU A 1 267 ? -26.144 2.985 26.224 1.00 81.56 267 GLU A N 1
ATOM 2053 C CA . GLU A 1 267 ? -24.682 3.074 26.264 1.00 81.56 267 GLU A CA 1
ATOM 2054 C C . GLU A 1 267 ? -24.208 4.532 26.272 1.00 81.56 267 GLU A C 1
ATOM 2056 O O . GLU A 1 267 ? -23.303 4.890 27.028 1.00 81.56 267 GLU A O 1
ATOM 2061 N N . LEU A 1 268 ? -24.884 5.394 25.502 1.00 81.44 268 LEU A N 1
ATOM 2062 C CA . LEU A 1 268 ? -24.636 6.836 25.496 1.00 81.44 268 LEU A CA 1
ATOM 2063 C C . LEU A 1 268 ? -24.975 7.465 26.853 1.00 81.44 268 LEU A C 1
ATOM 2065 O O . LEU A 1 268 ? -24.207 8.282 27.357 1.00 81.44 268 LEU A O 1
ATOM 2069 N N . ARG A 1 269 ? -26.091 7.057 27.475 1.00 80.50 269 ARG A N 1
ATOM 2070 C CA . ARG A 1 269 ? -26.492 7.549 28.805 1.00 80.50 269 ARG A CA 1
ATOM 2071 C C . ARG A 1 269 ? -25.468 7.173 29.871 1.00 80.50 269 ARG A C 1
ATOM 2073 O O . ARG A 1 269 ? -25.057 8.034 30.642 1.00 80.50 269 ARG A O 1
ATOM 2080 N N . THR A 1 270 ? -25.005 5.924 29.887 1.00 87.06 270 THR A N 1
ATOM 2081 C CA . THR A 1 270 ? -23.969 5.473 30.829 1.00 87.06 270 THR A CA 1
ATOM 2082 C C . THR A 1 270 ? -22.665 6.241 30.631 1.00 87.06 270 THR A C 1
ATOM 2084 O O . THR A 1 270 ? -22.041 6.658 31.604 1.00 87.06 270 THR A O 1
ATOM 2087 N N . HIS A 1 271 ? -22.275 6.496 29.379 1.00 81.44 271 HIS A N 1
ATOM 2088 C CA . HIS A 1 271 ? -21.102 7.312 29.083 1.00 81.44 271 HIS A CA 1
ATOM 2089 C C . HIS A 1 271 ? -21.263 8.757 29.586 1.00 81.44 271 HIS A C 1
ATOM 2091 O O . HIS A 1 271 ? -20.371 9.280 30.248 1.00 81.44 271 HIS A O 1
ATOM 2097 N N . GLN A 1 272 ? -22.411 9.392 29.333 1.00 84.62 272 GLN A N 1
ATOM 2098 C CA . GLN A 1 272 ? -22.709 10.748 29.810 1.00 84.62 272 GLN A CA 1
ATOM 2099 C C . GLN A 1 272 ? -22.690 10.840 31.341 1.00 84.62 272 GLN A C 1
ATOM 2101 O O . GLN A 1 272 ? -22.122 11.786 31.886 1.00 84.62 272 GLN A O 1
ATOM 2106 N N . ILE A 1 273 ? -23.254 9.845 32.033 1.00 89.00 273 ILE A N 1
ATOM 2107 C CA . ILE A 1 273 ? -23.220 9.755 33.497 1.00 89.00 273 ILE A CA 1
ATOM 2108 C C . ILE A 1 273 ? -21.775 9.626 33.989 1.00 89.00 273 ILE A C 1
ATOM 2110 O O . ILE A 1 273 ? -21.367 10.372 34.877 1.00 89.00 273 ILE A O 1
ATOM 2114 N N . ASN A 1 274 ? -20.976 8.737 33.392 1.00 88.94 274 ASN A N 1
ATOM 2115 C CA . ASN A 1 274 ? -19.573 8.554 33.770 1.00 88.94 274 ASN A CA 1
ATOM 2116 C C . ASN A 1 274 ? -18.739 9.822 33.533 1.00 88.94 274 ASN A C 1
ATOM 2118 O O . ASN A 1 274 ? -17.912 10.177 34.371 1.00 88.94 274 ASN A O 1
ATOM 2122 N N . GLU A 1 275 ? -18.971 10.538 32.434 1.00 86.00 275 GLU A N 1
ATOM 2123 C CA . GLU A 1 275 ? -18.304 11.813 32.160 1.00 86.00 275 GLU A CA 1
ATOM 2124 C C . GLU A 1 275 ? -18.717 12.905 33.153 1.00 86.00 275 GLU A C 1
ATOM 2126 O O . GLU A 1 275 ? -17.860 13.626 33.666 1.00 86.00 275 GLU A O 1
ATOM 2131 N N . GLN A 1 276 ? -20.003 12.995 33.505 1.00 87.38 276 GLN A N 1
ATOM 2132 C CA . GLN A 1 276 ? -20.464 13.899 34.563 1.00 87.38 276 GLN A CA 1
ATOM 2133 C C . GLN A 1 276 ? -19.835 13.549 35.915 1.00 87.38 276 GLN A C 1
ATOM 2135 O O . GLN A 1 276 ? -19.402 14.445 36.636 1.00 87.38 276 GLN A O 1
ATOM 2140 N N . GLN A 1 277 ? -19.725 12.263 36.254 1.00 89.12 277 GLN A N 1
ATOM 2141 C CA . GLN A 1 277 ? -19.072 11.819 37.485 1.00 89.12 277 GLN A CA 1
ATOM 2142 C C . GLN A 1 277 ? -17.580 12.165 37.503 1.00 89.12 277 GLN A C 1
ATOM 2144 O O . GLN A 1 277 ? -17.096 12.672 38.511 1.00 89.12 277 GLN A O 1
ATOM 2149 N N . LYS A 1 278 ? -16.853 11.960 36.397 1.00 89.19 278 LYS A N 1
ATOM 2150 C CA . LYS A 1 278 ? -15.442 12.367 36.288 1.00 89.19 278 LYS A CA 1
ATOM 2151 C C . LYS A 1 278 ? -15.273 13.877 36.428 1.00 89.19 278 LYS A C 1
ATOM 2153 O O . LYS A 1 278 ? -14.381 14.311 37.148 1.00 89.19 278 LYS A O 1
ATOM 2158 N N . LYS A 1 279 ? -16.133 14.675 35.784 1.00 90.12 279 LYS A N 1
ATOM 2159 C CA . LYS A 1 279 ? -16.116 16.140 35.923 1.00 90.12 279 LYS A CA 1
ATOM 2160 C C . LYS A 1 279 ? -16.382 16.571 37.364 1.00 90.12 279 LYS A C 1
ATOM 2162 O O . LYS A 1 279 ? -15.648 17.403 37.879 1.00 90.12 279 LYS A O 1
ATOM 2167 N N . ARG A 1 280 ? -17.370 15.965 38.034 1.00 89.38 280 ARG A N 1
ATOM 2168 C CA . ARG A 1 280 ? -17.670 16.239 39.450 1.00 89.38 280 ARG A CA 1
ATOM 2169 C C . ARG A 1 280 ? -16.511 15.869 40.372 1.00 89.38 280 ARG A C 1
ATOM 2171 O O . ARG A 1 280 ? -16.212 16.642 41.270 1.00 89.38 280 ARG A O 1
ATOM 2178 N N . LYS A 1 281 ? -15.847 14.731 40.138 1.00 90.50 281 LYS A N 1
ATOM 2179 C CA . LYS A 1 281 ? -14.655 14.332 40.904 1.00 90.50 281 LYS A CA 1
ATOM 2180 C C . LYS A 1 281 ? -13.501 15.314 40.714 1.00 90.50 281 LYS A C 1
ATOM 2182 O O . LYS A 1 281 ? -12.964 15.785 41.703 1.00 90.50 281 LYS A O 1
ATOM 2187 N N . ARG A 1 282 ? -13.188 15.693 39.468 1.00 89.81 282 ARG A N 1
ATOM 2188 C CA . ARG A 1 282 ? -12.137 16.685 39.178 1.00 89.81 282 ARG A CA 1
ATOM 2189 C C . ARG A 1 282 ? -12.424 18.044 39.820 1.00 89.81 282 ARG A C 1
ATOM 2191 O O . ARG A 1 282 ? -11.528 18.615 40.418 1.00 89.81 282 ARG A O 1
ATOM 2198 N N . ALA A 1 283 ? -13.666 18.524 39.742 1.00 90.75 283 ALA A N 1
ATOM 2199 C CA . ALA A 1 283 ? -14.061 19.788 40.366 1.00 90.75 283 ALA A CA 1
ATOM 2200 C C . ALA A 1 283 ? -13.986 19.736 41.903 1.00 90.75 283 ALA A C 1
ATOM 2202 O O . ALA A 1 283 ? -13.604 20.719 42.526 1.00 90.75 283 ALA A O 1
ATOM 2203 N N . ALA A 1 284 ? -14.327 18.596 42.516 1.00 91.25 284 ALA A N 1
ATOM 2204 C CA . ALA A 1 284 ? -14.183 18.405 43.958 1.00 91.25 284 ALA A CA 1
ATOM 2205 C C . ALA A 1 284 ? -12.705 18.383 44.386 1.00 91.25 284 ALA A C 1
ATOM 2207 O O . ALA A 1 284 ? -12.347 19.070 45.334 1.00 91.25 284 ALA A O 1
ATOM 2208 N N . GLU A 1 285 ? -11.845 17.666 43.653 1.00 90.12 285 GLU A N 1
ATOM 2209 C CA . GLU A 1 285 ? -10.393 17.644 43.895 1.00 90.12 285 GLU A CA 1
ATOM 2210 C C . GLU A 1 285 ? -9.747 19.029 43.713 1.00 90.12 285 GLU A C 1
ATOM 2212 O O . GLU A 1 285 ? -8.786 19.363 44.401 1.00 90.12 285 GLU A O 1
ATOM 2217 N N . GLU A 1 286 ? -10.245 19.838 42.776 1.00 90.38 286 GLU A N 1
ATOM 2218 C CA . GLU A 1 286 ? -9.772 21.208 42.550 1.00 90.38 286 GLU A CA 1
ATOM 2219 C C . GLU A 1 286 ? -10.223 22.158 43.670 1.00 90.38 286 GLU A C 1
ATOM 2221 O O . GLU A 1 286 ? -9.402 22.910 44.190 1.00 90.38 286 GLU A O 1
ATOM 2226 N N . ALA A 1 287 ? -11.478 22.055 44.120 1.00 90.31 287 ALA A N 1
ATOM 2227 C CA . ALA A 1 287 ? -11.989 22.832 45.249 1.00 90.31 287 ALA A CA 1
ATOM 2228 C C . ALA A 1 287 ? -11.279 22.489 46.572 1.00 90.31 287 ALA A C 1
ATOM 2230 O O . ALA A 1 287 ? -10.937 23.391 47.332 1.00 90.31 287 ALA A O 1
ATOM 2231 N N . GLU A 1 288 ? -11.000 21.207 46.824 1.00 90.31 288 GLU A N 1
ATOM 2232 C CA . GLU A 1 288 ? -10.278 20.753 48.022 1.00 90.31 288 GLU A CA 1
ATOM 2233 C C . GLU A 1 288 ? -8.831 21.275 48.042 1.00 90.31 288 GLU A C 1
ATOM 2235 O O . GLU A 1 288 ? -8.324 21.690 49.085 1.00 90.31 288 GLU A O 1
ATOM 2240 N N . LYS A 1 289 ? -8.173 21.342 46.876 1.00 88.94 289 LYS A N 1
ATOM 2241 C CA . LYS A 1 289 ? -6.853 21.981 46.744 1.00 88.94 289 LYS A CA 1
ATOM 2242 C C . LYS A 1 289 ? -6.913 23.482 47.009 1.00 88.94 289 LYS A C 1
ATOM 2244 O O . LYS A 1 289 ? -6.041 24.001 47.700 1.00 88.94 289 LYS A O 1
ATOM 2249 N N . GLU A 1 290 ? -7.928 24.167 46.489 1.00 87.94 290 GLU A N 1
ATOM 2250 C CA . GLU A 1 290 ? -8.102 25.610 46.679 1.00 87.94 290 GLU A CA 1
ATOM 2251 C C . GLU A 1 290 ? -8.401 25.961 48.149 1.00 87.94 290 GLU A C 1
ATOM 2253 O O . GLU A 1 290 ? -7.928 26.974 48.669 1.00 87.94 290 GLU A O 1
ATOM 2258 N N . GLU A 1 291 ? -9.158 25.113 48.848 1.00 87.50 291 GLU A N 1
ATOM 2259 C CA . GLU A 1 291 ? -9.445 25.255 50.278 1.00 87.50 291 GLU A CA 1
ATOM 2260 C C . GLU A 1 291 ? -8.197 24.987 51.133 1.00 87.50 291 GLU A C 1
ATOM 2262 O O . GLU A 1 291 ? -7.853 25.803 51.991 1.00 87.50 291 GLU A O 1
ATOM 2267 N N . ALA A 1 292 ? -7.435 23.931 50.825 1.00 86.56 292 ALA A N 1
ATOM 2268 C CA . ALA A 1 292 ? -6.156 23.650 51.478 1.00 86.56 292 ALA A CA 1
ATOM 2269 C C . ALA A 1 292 ? -5.128 24.782 51.276 1.00 86.56 292 ALA A C 1
ATOM 2271 O O . ALA A 1 292 ? -4.370 25.118 52.192 1.00 86.56 292 ALA A O 1
ATOM 2272 N N . GLU A 1 293 ? -5.112 25.412 50.099 1.00 86.44 293 GLU A N 1
ATOM 2273 C CA . GLU A 1 293 ? -4.248 26.557 49.807 1.00 86.44 293 GLU A CA 1
ATOM 2274 C C . GLU A 1 293 ? -4.673 27.806 50.598 1.00 86.44 293 GLU A C 1
ATOM 2276 O O . GLU A 1 293 ? -3.830 28.475 51.206 1.00 86.44 293 GLU A O 1
ATOM 2281 N N . LYS A 1 294 ? -5.982 28.081 50.696 1.00 86.12 294 LYS A N 1
ATOM 2282 C CA . LYS A 1 294 ? -6.525 29.161 51.541 1.00 86.12 294 LYS A CA 1
ATOM 2283 C C . LYS A 1 294 ? -6.196 28.940 53.019 1.00 86.12 294 LYS A C 1
ATOM 2285 O O . LYS A 1 294 ? -5.753 29.878 53.689 1.00 86.12 294 LYS A O 1
ATOM 2290 N N . GLU A 1 295 ? -6.331 27.721 53.536 1.00 82.69 295 GLU A N 1
ATOM 2291 C CA . GLU A 1 295 ? -5.951 27.397 54.915 1.00 82.69 295 GLU A CA 1
ATOM 2292 C C . GLU A 1 295 ? -4.448 27.578 55.170 1.00 82.69 295 GLU A C 1
ATOM 2294 O O . GLU A 1 295 ? -4.055 28.128 56.204 1.00 82.69 295 GLU A O 1
ATOM 2299 N N . ALA A 1 296 ? -3.595 27.176 54.224 1.00 81.38 296 ALA A N 1
ATOM 2300 C CA . ALA A 1 296 ? -2.149 27.357 54.322 1.00 81.38 296 ALA A CA 1
ATOM 2301 C C . ALA A 1 296 ? -1.747 28.844 54.331 1.00 81.38 296 ALA A C 1
ATOM 2303 O O . ALA A 1 296 ? -0.880 29.250 55.111 1.00 81.38 296 ALA A O 1
ATOM 2304 N N . VAL A 1 297 ? -2.405 29.677 53.517 1.00 81.69 297 VAL A N 1
ATOM 2305 C CA . VAL A 1 297 ? -2.210 31.138 53.514 1.00 81.69 297 VAL A CA 1
ATOM 2306 C C . VAL A 1 297 ? -2.685 31.765 54.828 1.00 81.69 297 VAL A C 1
ATOM 2308 O O . VAL A 1 297 ? -2.029 32.662 55.359 1.00 81.69 297 VAL A O 1
ATOM 2311 N N . THR A 1 298 ? -3.790 31.278 55.392 1.00 78.25 298 THR A N 1
ATOM 2312 C CA . THR A 1 298 ? -4.350 31.803 56.649 1.00 78.25 298 THR A CA 1
ATOM 2313 C C . THR A 1 298 ? -3.464 31.457 57.849 1.00 78.25 298 THR A C 1
ATOM 2315 O O . THR A 1 298 ? -3.198 32.329 58.680 1.00 78.25 298 THR A O 1
ATOM 2318 N N . LYS A 1 299 ? -2.919 30.230 57.893 1.00 75.81 299 LYS A N 1
ATOM 2319 C CA . LYS A 1 299 ? -1.930 29.793 58.896 1.00 75.81 299 LYS A CA 1
ATOM 2320 C C . LYS A 1 299 ? -0.615 30.574 58.799 1.00 75.81 299 LYS A C 1
ATOM 2322 O O . LYS A 1 299 ? -0.059 30.932 59.829 1.00 75.81 299 LYS A O 1
ATOM 2327 N N . LYS A 1 300 ? -0.155 30.918 57.588 1.00 72.00 300 LYS A N 1
ATOM 2328 C CA . LYS A 1 300 ? 1.025 31.783 57.385 1.00 72.00 300 LYS A CA 1
ATOM 2329 C C . LYS A 1 300 ? 0.828 33.237 57.822 1.00 72.00 300 LYS A C 1
ATOM 2331 O O . LYS A 1 300 ? 1.815 33.897 58.101 1.00 72.00 300 LYS A O 1
ATOM 2336 N N . LYS A 1 301 ? -0.406 33.751 57.858 1.00 69.62 301 LYS A N 1
ATOM 2337 C CA . LYS A 1 301 ? -0.703 35.121 58.327 1.00 69.62 301 LYS A CA 1
ATOM 2338 C C . LYS A 1 301 ? -0.798 35.254 59.852 1.00 69.62 301 LYS A C 1
ATOM 2340 O O . LYS A 1 301 ? -0.772 36.375 60.344 1.00 69.62 301 LYS A O 1
ATOM 2345 N N . HIS A 1 302 ? -0.966 34.144 60.572 1.00 61.84 302 HIS A N 1
ATOM 2346 C CA . HIS A 1 302 ? -1.094 34.111 62.038 1.00 61.84 302 HIS A CA 1
ATOM 2347 C C . HIS A 1 302 ? 0.189 33.636 62.747 1.00 61.84 302 HIS A C 1
ATOM 2349 O O . HIS A 1 302 ? 0.174 33.448 63.962 1.00 61.84 302 HIS A O 1
ATOM 2355 N N . SER A 1 303 ? 1.277 33.439 61.994 1.00 54.94 303 SER A N 1
ATOM 2356 C CA . SER A 1 303 ? 2.636 33.188 62.488 1.00 54.94 303 SER A CA 1
ATOM 2357 C C . SER A 1 303 ? 3.529 34.377 62.171 1.00 54.94 303 SER A C 1
ATOM 2359 O O . SER A 1 303 ? 4.566 34.472 62.861 1.00 54.94 303 SER A O 1
#